Protein AF-A0A382ZYL1-F1 (afdb_monomer)

pLDDT: mean 77.4, std 20.79, range [29.02, 98.25]

InterPro domains:
  IPR001086 Prephenate dehydratase [PF00800] (126-181)
  IPR001086 Prephenate dehydratase [PS51171] (125-181)
  IPR002701 Chorismate mutase II, prokaryotic-type [PF01817] (42-122)
  IPR002701 Chorismate mutase II, prokaryotic-type [PS51168] (33-125)
  IPR002701 Chorismate mutase II, prokaryotic-type [SM00830] (43-124)
  IPR010957 Gamma/beta/epsilon proteobacterial P-protein, chorismate mutase domain [TIGR01807] (39-114)
  IPR036263 Chorismate mutase type II superfamily [SSF48600] (38-126)
  IPR036979 Chorismate mutase domain superfamily [G3DSA:1.20.59.10] (37-120)

Foldseek 3Di:
DVVVVVVVVVVVVVVVVVVVPPDDDDDDDDDDPDPVPPVVVVVVVVVVVVVVVVVVLVVVLVVLQVVLVVCVVVVVPQPLDDVVVLVVVLVVVVVVDPDDDDSVVVNVVVLQSVLVSSVSSPAFEEEEEDDAPDPQNVVCCVRNNDSHHYHYDPDPVVQVVCCVVVVGSYYGYDPDDDPDD

Secondary structure (DSSP, 8-state):
-HHHHHHHHHHHHHHHHHHTTS--------S--SSTTHHHHHHHHHHHHHHHHHHHHHHHHHHHHHHHHHHHHTT-TT----HHHHHHHHHHHHHH--SSS-HHHHHHHHHHHHHHHHHHH---EEEEESSTTSHHHHHHHHHH-TTSEEEEESSHHHHHHHHHTTS-SEEE--S--SS--

Sequence (181 aa):
VAFLNFCLHFRAKLWNYQASHQAIAGNPSKGGICFLSQLDDLRQQIDKIDDQLIKLISRRGQLAQKIGDEKSRQGKGNHYHVPHRERAILERLKDQNKGPFPYPAIESIFRELFSATLALEKPLKIAFLGPETTFSHQAALRHFGHSCTFNPCGNIETVFTEVELGHSDYGVVPVENSIEG

Nearest PDB structures (foldseek):
  4dzz-assembly3_A  TM=3.948E-01  e=1.816E-01  Escherichia coli
  4kfc-assembly1_A  TM=5.657E-01  e=2.110E+00  Escherichia coli K-12
  4l85-assembly2_C-2  TM=6.029E-01  e=5.208E+00  Escherichia coli K-12
  3c97-assembly1_A-2  TM=5.388E-01  e=4.291E+00  Aspergillus oryzae RIB40
  1fsp-assembly1_A  TM=4.264E-01  e=4.577E+00  Bacillus subtilis

Radius of gyration: 24.04 Å; Cα contacts (8 Å, |Δi|>4): 143; chains: 1; bounding box: 54×45×73 Å

Organism: NCBI:txid408172

Solvent-accessible surface area (backbone atoms only — not comparable to full-atom values): 10761 Å² total; per-residue (Å²): 124,77,72,65,60,58,61,55,59,54,54,55,57,56,52,56,60,62,62,70,74,78,77,84,90,82,86,89,82,91,90,79,91,76,72,78,55,65,60,52,54,51,48,56,52,48,51,56,49,52,60,48,49,54,51,52,52,51,53,52,40,55,50,38,35,53,49,36,54,51,37,56,75,70,65,55,83,84,66,87,78,55,68,71,60,53,50,56,49,51,54,54,48,56,76,66,56,83,58,94,67,58,64,72,60,56,51,52,55,51,47,49,52,47,17,52,34,44,35,66,50,51,69,47,30,36,22,18,40,38,60,83,86,32,72,32,39,52,51,44,39,73,72,56,25,85,52,45,48,75,42,69,18,93,41,69,68,52,23,52,49,35,35,75,72,63,74,14,81,40,61,36,72,81,93,80,91,90,87,90,128

Structure (mmCIF, N/CA/C/O backbone):
data_AF-A0A382ZYL1-F1
#
_entry.id   AF-A0A382ZYL1-F1
#
loop_
_atom_site.group_PDB
_atom_site.id
_atom_site.type_symbol
_atom_site.label_atom_id
_atom_site.label_alt_id
_atom_site.label_comp_id
_atom_site.label_asym_id
_atom_site.label_entity_id
_atom_site.label_seq_id
_atom_site.pdbx_PDB_ins_code
_atom_site.Cartn_x
_atom_site.Cartn_y
_atom_site.Cartn_z
_atom_site.occupancy
_atom_site.B_iso_or_equiv
_atom_site.auth_seq_id
_atom_site.auth_comp_id
_atom_site.auth_asym_id
_atom_site.auth_atom_id
_atom_site.pdbx_PDB_model_num
ATOM 1 N N . VAL A 1 1 ? 12.636 -24.982 10.248 1.00 47.91 1 VAL A N 1
ATOM 2 C CA . VAL A 1 1 ? 12.265 -25.267 11.662 1.00 47.91 1 VAL A CA 1
ATOM 3 C C . VAL A 1 1 ? 11.887 -24.009 12.464 1.00 47.91 1 VAL A C 1
ATOM 5 O O . VAL A 1 1 ? 11.172 -24.132 13.445 1.00 47.91 1 VAL A O 1
ATOM 8 N N . ALA A 1 2 ? 12.216 -22.787 12.019 1.00 38.28 2 ALA A N 1
ATOM 9 C CA . ALA A 1 2 ? 11.774 -21.550 12.689 1.00 38.28 2 ALA A CA 1
ATOM 10 C C . ALA A 1 2 ? 10.290 -21.166 12.458 1.00 38.28 2 ALA A C 1
ATOM 12 O O . ALA A 1 2 ? 9.714 -20.440 13.260 1.00 38.28 2 ALA A O 1
ATOM 13 N N . PHE A 1 3 ? 9.640 -21.688 11.410 1.00 29.02 3 PHE A N 1
ATOM 14 C CA . PHE A 1 3 ? 8.261 -21.313 11.053 1.00 29.02 3 PHE A CA 1
ATOM 15 C C . PHE A 1 3 ? 7.166 -22.063 11.837 1.00 29.02 3 PHE A C 1
ATOM 17 O O . PHE A 1 3 ? 6.057 -21.556 11.988 1.00 29.02 3 PHE A O 1
ATOM 24 N N . LEU A 1 4 ? 7.473 -23.240 12.400 1.00 35.09 4 LEU A N 1
ATOM 25 C CA . LEU A 1 4 ? 6.495 -24.012 13.181 1.00 35.09 4 LEU A CA 1
ATOM 26 C C . LEU A 1 4 ? 6.320 -23.478 14.616 1.00 35.09 4 LEU A C 1
ATOM 28 O O . LEU A 1 4 ? 5.242 -23.609 15.191 1.00 35.09 4 LEU A O 1
ATOM 32 N N . ASN A 1 5 ? 7.344 -22.826 15.179 1.00 32.75 5 ASN A N 1
ATOM 33 C CA . ASN A 1 5 ? 7.291 -22.282 16.543 1.00 32.75 5 ASN A CA 1
ATOM 34 C C . ASN A 1 5 ? 6.440 -21.005 16.658 1.00 32.75 5 ASN A C 1
ATOM 36 O O . ASN A 1 5 ? 5.892 -20.731 17.724 1.00 32.75 5 ASN A O 1
ATOM 40 N N . PHE A 1 6 ? 6.260 -20.253 15.568 1.00 34.62 6 PHE A N 1
ATOM 41 C CA . PHE A 1 6 ? 5.453 -19.030 15.588 1.00 34.62 6 PHE A CA 1
ATOM 42 C C . PHE A 1 6 ? 3.940 -19.326 15.636 1.00 34.62 6 PHE A C 1
ATOM 44 O O . PHE A 1 6 ? 3.193 -18.656 16.348 1.00 34.62 6 PHE A O 1
ATOM 51 N N . CYS A 1 7 ? 3.486 -20.396 14.970 1.00 39.62 7 CYS A N 1
ATOM 52 C CA . CYS A 1 7 ? 2.071 -20.795 14.970 1.00 39.62 7 CYS A CA 1
ATOM 53 C C . CYS A 1 7 ? 1.594 -21.376 16.315 1.00 39.62 7 CYS A C 1
ATOM 55 O O . CYS A 1 7 ? 0.435 -21.194 16.692 1.00 39.62 7 CYS A O 1
ATOM 57 N N . LEU A 1 8 ? 2.473 -22.045 17.067 1.00 40.28 8 LEU A N 1
ATOM 58 C CA . LEU A 1 8 ? 2.139 -22.592 18.389 1.00 40.28 8 LEU A CA 1
ATOM 59 C C . LEU A 1 8 ? 2.001 -21.495 19.456 1.00 40.28 8 LEU A C 1
ATOM 61 O O . LEU A 1 8 ? 1.103 -21.565 20.296 1.00 40.28 8 LEU A O 1
ATOM 65 N N . HIS A 1 9 ? 2.816 -20.439 19.381 1.00 38.41 9 HIS A N 1
ATOM 66 C CA . HIS A 1 9 ? 2.776 -19.344 20.354 1.00 38.41 9 HIS A CA 1
ATOM 67 C C . HIS A 1 9 ? 1.509 -18.473 20.223 1.00 38.41 9 HIS A C 1
ATOM 69 O O . HIS A 1 9 ? 0.988 -17.972 21.220 1.00 38.41 9 HIS A O 1
ATOM 75 N N . PHE A 1 10 ? 0.956 -18.346 19.010 1.00 37.12 10 PHE A N 1
ATOM 76 C CA . PHE A 1 10 ? -0.283 -17.595 18.769 1.00 37.12 10 PHE A CA 1
ATOM 77 C C . PHE A 1 10 ? -1.544 -18.348 19.225 1.00 37.12 10 PHE A C 1
ATOM 79 O O . PHE A 1 10 ? -2.453 -17.748 19.800 1.00 37.12 10 PHE A O 1
ATOM 86 N N . ARG A 1 11 ? -1.585 -19.678 19.053 1.00 39.25 11 ARG A N 1
ATOM 87 C CA . ARG A 1 11 ? -2.703 -20.511 19.533 1.00 39.25 11 ARG A CA 1
ATOM 88 C C . ARG A 1 11 ? -2.804 -20.554 21.060 1.00 39.25 11 ARG A C 1
ATOM 90 O O . ARG A 1 11 ? -3.915 -20.538 21.582 1.00 39.25 11 ARG A O 1
ATOM 97 N N . ALA A 1 12 ? -1.677 -20.535 21.774 1.00 42.59 12 ALA A N 1
ATOM 98 C CA . ALA A 1 12 ? -1.669 -20.510 23.239 1.00 42.59 12 ALA A CA 1
ATOM 99 C C . ALA A 1 12 ? -2.245 -19.201 23.818 1.00 42.59 12 ALA A C 1
ATOM 101 O O . ALA A 1 12 ? -2.976 -19.231 24.807 1.00 42.59 12 ALA A O 1
ATOM 102 N N . LYS A 1 13 ? -1.985 -18.050 23.176 1.00 42.84 13 LYS A N 1
ATOM 103 C CA . LYS A 1 13 ? -2.552 -16.757 23.602 1.00 42.84 13 LYS A CA 1
ATOM 104 C C . LYS A 1 13 ? -4.060 -16.652 23.362 1.00 42.84 13 LYS A C 1
ATOM 106 O O . LYS A 1 13 ? -4.758 -16.093 24.202 1.00 42.84 13 LYS A O 1
ATOM 111 N N . LEU A 1 14 ? -4.568 -17.219 22.266 1.00 40.81 14 LEU A N 1
ATOM 112 C CA . LEU A 1 14 ? -6.007 -17.232 21.967 1.00 40.81 14 LEU A CA 1
ATOM 113 C C . LEU A 1 14 ? -6.802 -18.146 22.913 1.00 40.81 14 LEU A C 1
ATOM 115 O O . LEU A 1 14 ? -7.920 -17.804 23.290 1.00 40.81 14 LEU A O 1
ATOM 119 N N . TRP A 1 15 ? -6.219 -19.265 23.357 1.00 37.47 15 TRP A N 1
ATOM 120 C CA . TRP A 1 15 ? -6.881 -20.163 24.311 1.00 37.47 15 TRP A CA 1
ATOM 121 C C . TRP A 1 15 ? -6.967 -19.556 25.722 1.00 37.47 15 TRP A C 1
ATOM 123 O O . TRP A 1 15 ? -8.010 -19.641 26.368 1.00 37.47 15 TRP A O 1
ATOM 133 N N . ASN A 1 16 ? -5.926 -18.834 26.156 1.00 39.84 16 ASN A N 1
ATOM 134 C CA . ASN A 1 16 ? -5.958 -18.095 27.425 1.00 39.84 16 ASN A CA 1
ATOM 135 C C . ASN A 1 16 ? -6.990 -16.955 27.441 1.00 39.84 16 ASN A C 1
ATOM 137 O O . ASN A 1 16 ? -7.502 -16.632 28.507 1.00 39.84 16 ASN A O 1
ATOM 141 N N . TYR A 1 17 ? -7.325 -16.374 26.284 1.00 40.41 17 TYR A N 1
ATOM 142 C CA . TYR A 1 17 ? -8.318 -15.298 26.184 1.00 40.41 17 TYR A CA 1
ATOM 143 C C . TYR A 1 17 ? -9.7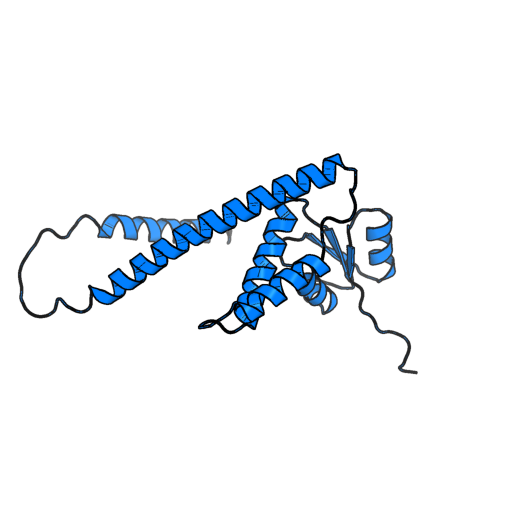66 -15.803 26.328 1.00 40.41 17 TYR A C 1
ATOM 145 O O . TYR A 1 17 ? -10.613 -15.129 26.911 1.00 40.41 17 TYR A O 1
ATOM 153 N N . GLN A 1 18 ? -10.058 -17.016 25.845 1.00 39.53 18 GLN A N 1
ATOM 154 C CA . GLN A 1 18 ? -11.383 -17.632 25.997 1.00 39.53 18 GLN A CA 1
ATOM 155 C C . GLN A 1 18 ? -11.587 -18.258 27.387 1.00 39.53 18 GLN A C 1
ATOM 157 O O . GLN A 1 18 ? -12.704 -18.240 27.901 1.00 39.53 18 GLN A O 1
ATOM 162 N N . ALA A 1 19 ? -10.523 -18.749 28.032 1.00 40.88 19 ALA A N 1
ATOM 163 C CA . ALA A 1 19 ? -10.599 -19.329 29.375 1.00 40.88 19 ALA A CA 1
ATOM 164 C C . ALA A 1 19 ? -10.848 -18.286 30.484 1.00 40.88 19 ALA A C 1
ATOM 166 O O . ALA A 1 19 ? -11.469 -18.601 31.498 1.00 40.88 19 ALA A O 1
ATOM 167 N N . SER A 1 20 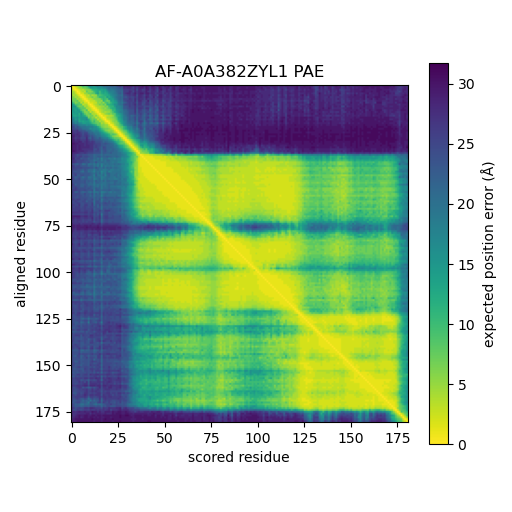? -10.435 -17.028 30.293 1.00 39.25 20 SER A N 1
ATOM 168 C CA . SER A 1 20 ? -10.645 -15.958 31.278 1.00 39.25 20 SER A CA 1
ATOM 169 C C . SER A 1 20 ? -12.094 -15.454 31.378 1.00 39.25 20 SER A C 1
ATOM 171 O O . SER A 1 20 ? -12.415 -14.737 32.321 1.00 39.25 20 SER A O 1
ATOM 173 N N . HIS A 1 21 ? -12.990 -15.844 30.463 1.00 40.06 21 HIS A N 1
ATOM 174 C CA . HIS A 1 21 ? -14.374 -15.350 30.422 1.00 40.06 21 HIS A CA 1
ATOM 175 C C . HIS A 1 21 ? -15.423 -16.241 31.117 1.00 40.06 21 HIS A C 1
ATOM 177 O O . HIS A 1 21 ? -16.598 -15.877 31.127 1.00 40.06 21 HIS A O 1
ATOM 183 N N . GLN A 1 22 ? -15.043 -17.372 31.728 1.00 38.69 22 GLN A N 1
ATOM 184 C CA . GLN A 1 22 ? -16.002 -18.304 32.356 1.00 38.69 22 GLN A CA 1
ATOM 185 C C . GLN A 1 22 ? -15.945 -18.422 33.888 1.00 38.69 22 GLN A C 1
ATOM 187 O O . GLN A 1 22 ? -16.712 -19.198 34.452 1.00 38.69 22 GLN A O 1
ATOM 192 N N . ALA A 1 23 ? -15.117 -17.650 34.595 1.00 42.22 23 ALA A N 1
ATOM 193 C CA . ALA A 1 23 ? -14.950 -17.838 36.040 1.00 42.22 23 ALA A CA 1
ATOM 194 C C . ALA A 1 23 ? -14.937 -16.532 36.847 1.00 42.22 23 ALA A C 1
ATOM 196 O O . ALA A 1 23 ? -13.932 -16.214 37.469 1.00 42.22 23 ALA A O 1
ATOM 197 N N . ILE A 1 24 ? -16.052 -15.790 36.889 1.00 44.12 24 ILE A N 1
ATOM 198 C CA . ILE A 1 24 ? -16.291 -14.792 37.953 1.00 44.12 24 ILE A CA 1
ATOM 199 C C . ILE A 1 24 ? -17.777 -14.805 38.351 1.00 44.12 24 ILE A C 1
ATOM 201 O O . ILE A 1 24 ? -18.555 -13.928 37.992 1.00 44.12 24 ILE A O 1
ATOM 205 N N . ALA A 1 25 ? -18.176 -15.829 39.106 1.00 42.72 25 ALA A N 1
ATOM 206 C CA . ALA A 1 25 ? -19.367 -15.791 39.952 1.00 42.72 25 ALA A CA 1
ATOM 207 C C . ALA A 1 25 ? -18.891 -15.793 41.411 1.00 42.72 25 ALA A C 1
ATOM 209 O O . ALA A 1 25 ? -18.584 -16.839 41.976 1.00 42.72 25 ALA A O 1
ATOM 210 N N . GLY A 1 26 ? -18.769 -14.601 41.995 1.00 33.06 26 GLY A N 1
ATOM 211 C CA . GLY A 1 26 ? -18.369 -14.414 43.387 1.00 33.06 26 GLY A CA 1
ATOM 212 C C . GLY A 1 26 ? -18.257 -12.932 43.740 1.00 33.06 26 GLY A C 1
ATOM 213 O O . GLY A 1 26 ? -17.375 -12.237 43.254 1.00 33.06 26 GLY A O 1
ATOM 214 N N . ASN A 1 27 ? -19.167 -12.453 44.582 1.00 42.12 27 ASN A N 1
ATOM 215 C CA . ASN A 1 27 ? -19.143 -11.146 45.256 1.00 42.12 27 ASN A CA 1
ATOM 216 C C . ASN A 1 27 ? -19.077 -11.441 46.777 1.00 42.12 27 ASN A C 1
ATOM 218 O O . ASN A 1 27 ? -19.507 -12.541 47.138 1.00 42.12 27 ASN A O 1
ATOM 222 N N . PRO A 1 28 ? -18.683 -10.540 47.708 1.00 59.53 28 PRO A N 1
ATOM 223 C CA . PRO A 1 28 ? -18.200 -9.157 47.574 1.00 59.53 28 PRO A CA 1
ATOM 224 C C . PRO A 1 28 ? -16.955 -8.803 48.421 1.00 59.53 28 PRO A C 1
ATOM 226 O O . PRO A 1 28 ? -16.764 -9.314 49.521 1.00 59.53 28 PRO A O 1
ATOM 229 N N . SER A 1 29 ? -16.206 -7.770 48.023 1.00 39.09 29 SER A N 1
ATOM 230 C CA . SER A 1 29 ? -15.578 -6.866 49.001 1.00 39.09 29 SER A CA 1
ATOM 231 C C . SER A 1 29 ? -15.302 -5.480 48.409 1.00 39.09 29 SER A C 1
ATOM 233 O O . SER A 1 29 ? -14.880 -5.299 47.271 1.00 39.09 29 SER A O 1
ATOM 235 N N . LYS A 1 30 ? -15.668 -4.483 49.212 1.00 50.28 30 LYS A N 1
ATOM 236 C CA . LYS A 1 30 ? -15.691 -3.048 48.930 1.00 50.28 30 LYS A CA 1
ATOM 237 C C . LYS A 1 30 ? -14.272 -2.507 48.706 1.00 50.28 30 LYS A C 1
ATOM 239 O O . LYS A 1 30 ? -13.378 -2.850 49.469 1.00 50.28 30 LYS A O 1
ATOM 244 N N . GLY A 1 31 ? -14.110 -1.580 47.754 1.00 40.44 31 GLY A N 1
ATOM 245 C CA . GLY A 1 31 ? -13.012 -0.598 47.800 1.00 40.44 31 GLY A CA 1
ATOM 246 C C . GLY A 1 31 ? -12.067 -0.475 46.599 1.00 40.44 31 GLY A C 1
ATOM 247 O O . GLY A 1 31 ? -11.058 0.202 46.745 1.00 40.44 31 GLY A O 1
ATOM 248 N N . GLY A 1 32 ? -12.351 -1.071 45.431 1.00 42.06 32 GLY A N 1
ATOM 249 C CA . GLY A 1 32 ? -11.419 -1.005 44.282 1.00 42.06 32 GLY A CA 1
ATOM 250 C C . GLY A 1 32 ? -12.036 -0.984 42.878 1.00 42.06 32 GLY A C 1
ATOM 251 O O . GLY A 1 32 ? -11.321 -1.167 41.898 1.00 42.06 32 GLY A O 1
ATOM 252 N N . ILE A 1 33 ? -13.348 -0.776 42.747 1.00 49.59 33 ILE A N 1
ATOM 253 C CA . ILE A 1 33 ? -14.068 -0.907 41.469 1.00 49.59 33 ILE A CA 1
ATOM 254 C C . ILE A 1 33 ? -14.404 0.488 40.927 1.00 49.59 33 ILE A C 1
ATOM 256 O O . ILE A 1 33 ? -15.501 0.987 41.144 1.00 49.59 33 ILE A O 1
ATOM 260 N N . CYS A 1 34 ? -13.452 1.155 40.273 1.00 45.28 34 CYS A N 1
ATOM 261 C CA . CYS A 1 34 ? -13.770 2.322 39.425 1.00 45.28 34 CYS A CA 1
ATOM 262 C C . CYS A 1 34 ? -12.731 2.627 38.325 1.00 45.28 34 CYS A C 1
ATOM 264 O O . CYS A 1 34 ? -12.899 3.581 37.579 1.00 45.28 34 CYS A O 1
ATOM 266 N N . PHE A 1 35 ? -11.658 1.838 38.181 1.00 48.97 35 PHE A N 1
ATOM 267 C CA . PHE A 1 35 ? -10.639 2.098 37.147 1.00 48.97 35 PHE A CA 1
ATOM 268 C C . PHE A 1 35 ? -10.708 1.138 35.943 1.00 48.97 35 PHE A C 1
ATOM 270 O O . PHE A 1 35 ? -10.159 1.432 34.887 1.00 48.97 35 PHE A O 1
ATOM 277 N N . LEU A 1 36 ? -11.438 0.021 36.070 1.00 52.91 36 LEU A N 1
ATOM 278 C CA . LEU A 1 36 ? -11.691 -0.946 34.988 1.00 52.91 36 LEU A CA 1
ATOM 279 C C . LEU A 1 36 ? -12.862 -0.552 34.061 1.00 52.91 36 LEU A C 1
ATOM 281 O O . LEU A 1 36 ? -13.134 -1.262 33.109 1.00 52.91 36 LEU A O 1
ATOM 285 N N . SER A 1 37 ? -13.564 0.561 34.301 1.00 73.94 37 SER A N 1
ATOM 286 C CA . SER A 1 37 ? -14.755 0.934 33.515 1.00 73.94 37 SER A CA 1
ATOM 287 C C . SER A 1 37 ? -14.441 1.845 32.324 1.00 73.94 37 SER A C 1
ATOM 289 O O . SER A 1 37 ? -14.837 1.554 31.206 1.00 73.94 37 SER A O 1
ATOM 291 N N . GLN A 1 38 ? -13.667 2.915 32.515 1.00 86.50 38 GLN A N 1
ATOM 292 C CA . GLN A 1 38 ? -13.474 3.921 31.458 1.00 86.50 38 GLN A CA 1
ATOM 293 C C . GLN A 1 38 ? -12.505 3.486 30.353 1.00 86.50 38 GLN A C 1
ATOM 295 O O . GLN A 1 38 ? -12.703 3.818 29.186 1.00 86.50 38 GLN A O 1
ATOM 300 N N . LEU A 1 39 ? -11.446 2.751 30.702 1.00 91.69 39 LEU A N 1
ATOM 301 C CA . LEU A 1 39 ? -10.477 2.270 29.712 1.00 91.69 39 LEU A CA 1
ATOM 302 C C . LEU A 1 39 ? -11.091 1.221 28.785 1.00 91.69 39 LEU A C 1
ATOM 304 O O . LEU A 1 39 ? -10.834 1.243 27.582 1.00 91.69 39 LEU A O 1
ATOM 308 N N . ASP A 1 40 ? -11.910 0.328 29.333 1.00 92.75 40 ASP A N 1
ATOM 309 C CA . ASP A 1 40 ? -12.553 -0.720 28.549 1.00 92.75 40 ASP A CA 1
ATOM 310 C C . ASP A 1 40 ? -13.677 -0.145 27.675 1.00 92.75 40 ASP A C 1
ATOM 312 O O . ASP A 1 40 ? -13.787 -0.525 26.509 1.00 92.75 40 ASP A O 1
ATOM 316 N N . ASP A 1 41 ? -14.407 0.869 28.150 1.00 93.56 41 ASP A N 1
ATOM 317 C CA . ASP A 1 41 ? -15.369 1.617 27.329 1.00 93.56 41 ASP A CA 1
ATOM 318 C C . ASP A 1 41 ? -14.699 2.332 26.142 1.00 93.56 41 ASP A C 1
ATOM 320 O O . ASP A 1 41 ? -15.247 2.373 25.036 1.00 93.56 41 ASP A O 1
ATOM 324 N N . LEU A 1 42 ? -13.506 2.906 26.340 1.00 94.94 42 LEU A N 1
ATOM 325 C CA . LEU A 1 42 ? -12.733 3.529 25.259 1.00 94.94 42 LEU A CA 1
ATOM 326 C C . LEU A 1 42 ? -12.224 2.490 24.253 1.00 94.94 42 LEU A C 1
ATOM 328 O O . LEU A 1 42 ? -12.297 2.726 23.048 1.00 94.94 42 LEU A O 1
ATOM 332 N N . ARG A 1 43 ? -11.760 1.325 24.719 1.00 94.75 43 ARG A N 1
ATOM 333 C CA . ARG A 1 43 ? -11.340 0.220 23.839 1.00 94.75 43 ARG A CA 1
ATOM 334 C C . ARG A 1 43 ? -12.491 -0.293 22.988 1.00 94.75 43 ARG A C 1
ATOM 336 O O . ARG A 1 43 ? -12.340 -0.382 21.780 1.00 94.75 43 ARG A O 1
ATOM 343 N N . GLN A 1 44 ? -13.668 -0.498 23.575 1.00 95.69 44 GLN A N 1
ATOM 344 C CA . GLN A 1 44 ? -14.854 -0.912 22.820 1.00 95.69 44 GLN A CA 1
ATOM 345 C C . GLN A 1 44 ? -15.279 0.120 21.767 1.00 95.69 44 GLN A C 1
ATOM 347 O O . GLN A 1 44 ? -15.849 -0.234 20.735 1.00 95.69 44 GLN A O 1
ATOM 352 N N . GLN A 1 45 ? -15.046 1.412 22.017 1.00 97.25 45 GLN A N 1
ATOM 353 C CA . GLN A 1 45 ? -15.270 2.448 21.008 1.00 97.25 45 GLN A CA 1
ATOM 354 C C . GLN A 1 45 ? -14.257 2.353 19.863 1.00 97.25 45 GLN A C 1
ATOM 356 O O . GLN A 1 45 ? -14.659 2.500 18.709 1.00 97.25 45 GLN A O 1
ATOM 361 N N . ILE A 1 46 ? -12.986 2.066 20.161 1.00 96.00 46 ILE A N 1
ATOM 362 C CA . ILE A 1 46 ? -11.957 1.801 19.146 1.00 96.00 46 ILE A CA 1
ATOM 363 C C . ILE A 1 46 ? -12.321 0.555 18.333 1.00 96.00 46 ILE A C 1
ATOM 365 O O . ILE A 1 46 ? -12.369 0.647 17.113 1.00 96.00 46 ILE A O 1
ATOM 369 N N . ASP A 1 47 ? -12.706 -0.548 18.976 1.00 96.81 47 ASP A N 1
ATOM 370 C CA . ASP A 1 47 ? -13.093 -1.789 18.290 1.00 96.81 47 ASP A CA 1
ATOM 371 C C . ASP A 1 47 ? -14.242 -1.551 17.294 1.00 96.81 47 ASP A C 1
ATOM 373 O O . ASP A 1 47 ? -14.219 -2.019 16.156 1.00 96.81 47 ASP A O 1
ATOM 377 N N . LYS A 1 48 ? -15.237 -0.737 17.677 1.00 97.88 48 LYS A N 1
ATOM 378 C CA . LYS A 1 48 ? -16.338 -0.344 16.780 1.00 97.88 48 LYS A CA 1
ATOM 379 C C . LYS A 1 48 ? -15.860 0.482 15.586 1.00 97.88 48 LYS A C 1
ATOM 381 O O . LYS A 1 48 ? -16.444 0.370 14.506 1.00 97.88 48 LYS A O 1
ATOM 386 N N . ILE A 1 49 ? -14.858 1.340 15.772 1.00 98.00 49 ILE A N 1
ATOM 387 C CA . ILE A 1 49 ? -14.243 2.101 14.679 1.00 98.00 49 ILE A CA 1
ATOM 388 C C . ILE A 1 49 ? -13.467 1.147 13.770 1.00 98.00 49 ILE A C 1
ATOM 390 O O . ILE A 1 49 ? -13.629 1.221 12.553 1.00 98.00 49 ILE A O 1
ATOM 394 N N . ASP A 1 50 ? -12.707 0.211 14.329 1.00 97.44 50 ASP A N 1
ATOM 395 C CA . ASP A 1 50 ? -11.933 -0.775 13.573 1.00 97.44 50 ASP A CA 1
ATOM 396 C C . ASP A 1 50 ? -12.842 -1.682 12.727 1.00 97.44 50 ASP A C 1
ATOM 398 O O . ASP A 1 50 ? -12.590 -1.890 11.535 1.00 97.44 50 ASP A O 1
ATOM 402 N N . ASP A 1 51 ? -13.982 -2.106 13.279 1.00 97.50 51 ASP A N 1
ATOM 403 C CA . ASP A 1 51 ? -15.034 -2.829 12.557 1.00 97.50 51 ASP A CA 1
ATOM 404 C C . ASP A 1 51 ? -15.609 -2.029 11.378 1.00 97.50 51 ASP A C 1
ATOM 406 O O . ASP A 1 51 ? -16.013 -2.593 10.353 1.00 97.50 51 ASP A O 1
ATOM 410 N N . GLN A 1 52 ? -15.692 -0.703 11.503 1.00 98.25 52 GLN A N 1
ATOM 411 C CA . GLN A 1 52 ? -16.114 0.168 10.405 1.00 98.25 52 GLN A CA 1
ATOM 412 C C . GLN A 1 52 ? -14.993 0.351 9.383 1.00 98.25 52 GLN A C 1
ATOM 414 O O . GLN A 1 52 ? -15.250 0.277 8.178 1.00 98.25 52 GLN A O 1
ATOM 419 N N . LEU A 1 53 ? -13.753 0.535 9.839 1.00 96.69 53 LEU A N 1
ATOM 420 C CA . LEU A 1 53 ? -12.580 0.676 8.983 1.00 96.69 53 LEU A CA 1
ATOM 421 C C . LEU A 1 53 ? -12.409 -0.551 8.091 1.00 96.69 53 LEU A C 1
ATOM 423 O O . LEU A 1 53 ? -12.289 -0.391 6.876 1.00 96.69 53 LEU A O 1
ATOM 427 N N . ILE A 1 54 ? -12.493 -1.768 8.636 1.00 96.69 54 ILE A N 1
ATOM 428 C CA . ILE A 1 54 ? -12.327 -2.982 7.827 1.00 96.69 54 ILE A CA 1
ATOM 429 C C . ILE A 1 54 ? -13.434 -3.134 6.775 1.00 96.69 54 ILE A C 1
ATOM 431 O O . ILE A 1 54 ? -13.160 -3.540 5.641 1.00 96.69 54 ILE A O 1
ATOM 435 N N . LYS A 1 55 ? -14.673 -2.729 7.088 1.00 97.25 55 LYS A N 1
ATOM 436 C CA . LYS A 1 55 ? -15.786 -2.703 6.121 1.00 97.25 55 LYS A CA 1
ATOM 437 C C . LYS A 1 55 ? -15.535 -1.687 5.006 1.00 97.25 55 LYS A C 1
ATOM 439 O O . LYS A 1 55 ? -15.739 -2.006 3.833 1.00 97.25 55 LYS A O 1
ATOM 444 N N . LEU A 1 56 ? -15.067 -0.485 5.347 1.00 97.69 56 LEU A N 1
ATOM 445 C CA . LEU A 1 56 ? -14.750 0.572 4.381 1.00 97.69 56 LEU A CA 1
ATOM 446 C C . LEU A 1 56 ? -13.564 0.192 3.486 1.00 97.69 56 LEU A C 1
ATOM 448 O O . LEU A 1 56 ? -13.642 0.365 2.268 1.00 97.69 56 LEU A O 1
ATOM 452 N N . ILE A 1 57 ? -12.503 -0.378 4.060 1.00 95.38 57 ILE A N 1
ATOM 453 C CA . ILE A 1 57 ? -11.331 -0.880 3.330 1.00 95.38 57 ILE A CA 1
ATOM 454 C C . ILE A 1 57 ? -11.749 -1.996 2.368 1.00 95.38 57 ILE A C 1
ATOM 456 O O . ILE A 1 57 ? -11.440 -1.926 1.178 1.00 95.38 57 ILE A O 1
ATOM 460 N N . SER A 1 58 ? -12.529 -2.971 2.843 1.00 94.25 58 SER A N 1
ATOM 461 C CA . SER A 1 58 ? -13.043 -4.064 2.007 1.00 94.25 58 SER A CA 1
ATOM 462 C C . SER A 1 58 ? -13.894 -3.534 0.854 1.00 94.25 58 SER A C 1
ATOM 464 O O . SER A 1 58 ? -13.725 -3.938 -0.297 1.00 94.25 58 SER A O 1
ATOM 466 N N . ARG A 1 59 ? -14.779 -2.568 1.131 1.00 96.31 59 ARG A N 1
ATOM 467 C CA . ARG A 1 59 ? -15.608 -1.940 0.099 1.00 96.31 59 ARG A CA 1
ATOM 468 C C . ARG A 1 59 ? -14.771 -1.174 -0.924 1.00 96.31 59 ARG A C 1
ATOM 470 O O . ARG A 1 59 ? -15.065 -1.245 -2.116 1.00 96.31 59 ARG A O 1
ATOM 477 N N . ARG A 1 60 ? -13.730 -0.465 -0.482 1.00 94.81 60 ARG A N 1
ATOM 478 C CA . ARG A 1 60 ? -12.772 0.207 -1.368 1.00 94.81 60 ARG A CA 1
ATOM 479 C C . ARG A 1 60 ? -12.065 -0.801 -2.277 1.00 94.81 60 ARG A C 1
ATOM 481 O O . ARG A 1 60 ? -12.003 -0.565 -3.478 1.00 94.81 60 ARG A O 1
ATOM 488 N N . GLY A 1 61 ? -11.603 -1.927 -1.730 1.00 91.06 61 GLY A N 1
ATOM 489 C CA . GLY A 1 61 ? -10.979 -3.011 -2.496 1.00 91.06 61 GLY A CA 1
ATOM 490 C C . GLY A 1 61 ? -11.910 -3.602 -3.559 1.00 91.06 61 GLY A C 1
ATOM 491 O O . GLY A 1 61 ? -11.519 -3.724 -4.714 1.00 91.06 61 GLY A O 1
ATOM 492 N N . GLN A 1 62 ? -13.177 -3.859 -3.219 1.00 93.19 62 GLN A N 1
ATOM 493 C CA . GLN A 1 62 ? -14.184 -4.320 -4.188 1.00 93.19 62 GLN A CA 1
ATOM 494 C C . GLN A 1 62 ? -14.407 -3.324 -5.336 1.00 93.19 62 GLN A C 1
ATOM 496 O O . GLN A 1 62 ? -14.659 -3.724 -6.470 1.00 93.19 62 GLN A O 1
ATOM 501 N N . LEU A 1 63 ? -14.365 -2.018 -5.052 1.00 92.12 63 LEU A N 1
ATOM 502 C CA . LEU A 1 63 ? -14.468 -0.991 -6.091 1.00 92.12 63 LEU A CA 1
ATOM 503 C C . LEU A 1 63 ? -13.218 -0.962 -6.976 1.00 92.12 63 LEU A C 1
ATOM 505 O O . LEU A 1 63 ? -13.364 -0.833 -8.187 1.00 92.12 63 LEU A O 1
ATOM 509 N N . ALA A 1 64 ? -12.025 -1.126 -6.398 1.00 88.25 64 ALA A N 1
ATOM 510 C CA . ALA A 1 64 ? -10.777 -1.242 -7.154 1.00 88.25 64 ALA A CA 1
ATOM 511 C C . ALA A 1 64 ? -10.806 -2.451 -8.104 1.00 88.25 64 ALA A C 1
ATOM 513 O O . ALA A 1 64 ? -10.558 -2.293 -9.292 1.00 88.25 64 ALA A O 1
ATOM 514 N N . GLN A 1 65 ? -11.251 -3.622 -7.637 1.00 87.81 65 GLN A N 1
ATOM 515 C CA . GLN A 1 65 ? -11.425 -4.806 -8.492 1.00 87.81 65 GLN A CA 1
ATOM 516 C C . GLN A 1 65 ? -12.360 -4.538 -9.676 1.00 87.81 65 GLN A C 1
ATOM 518 O O . GLN A 1 65 ? -11.998 -4.796 -10.817 1.00 87.81 65 GLN A O 1
ATOM 523 N N . LYS A 1 66 ? -13.523 -3.919 -9.431 1.00 89.81 66 LYS A N 1
ATOM 524 C CA . LYS A 1 66 ? -14.452 -3.538 -10.509 1.00 89.81 66 LYS A CA 1
ATOM 525 C C . LYS A 1 66 ? -13.831 -2.558 -11.505 1.00 89.81 66 LYS A C 1
ATOM 527 O O . LYS A 1 66 ? -14.126 -2.630 -12.694 1.00 89.81 66 LYS A O 1
ATOM 532 N N . ILE A 1 67 ? -12.999 -1.630 -11.028 1.00 86.62 67 ILE A N 1
ATOM 533 C CA . ILE A 1 67 ? -12.238 -0.717 -11.889 1.00 86.62 67 ILE A CA 1
ATOM 534 C C . ILE A 1 67 ? -11.221 -1.508 -12.726 1.00 86.62 67 ILE A C 1
ATOM 536 O O . ILE A 1 67 ? -11.113 -1.256 -13.924 1.00 86.62 67 ILE A O 1
ATOM 540 N N . GLY A 1 68 ? -10.513 -2.469 -12.127 1.00 83.00 68 GLY A N 1
ATOM 541 C CA . GLY A 1 68 ? -9.589 -3.374 -12.816 1.00 83.00 68 GLY A CA 1
ATOM 542 C C . GLY A 1 68 ? -10.270 -4.208 -13.906 1.00 83.00 68 GLY A C 1
ATOM 543 O O . GLY A 1 68 ? -9.780 -4.255 -15.037 1.00 83.00 68 GLY A O 1
ATOM 544 N N . ASP A 1 69 ? -11.440 -4.781 -13.610 1.00 84.62 69 ASP A N 1
ATOM 545 C CA . ASP A 1 69 ? -12.263 -5.524 -14.574 1.00 84.62 69 ASP A CA 1
ATOM 546 C C . ASP A 1 69 ? -12.656 -4.640 -15.765 1.00 84.62 69 ASP A C 1
ATOM 548 O O . ASP A 1 69 ? -12.573 -5.048 -16.924 1.00 84.62 69 ASP A O 1
ATOM 552 N N . GLU A 1 70 ? -13.059 -3.399 -15.490 1.00 85.50 70 GLU A N 1
ATOM 553 C CA . GLU A 1 70 ? -13.476 -2.447 -16.516 1.00 85.50 70 GLU A CA 1
ATOM 554 C C . GLU A 1 70 ? -12.296 -1.978 -17.385 1.00 85.50 70 GLU A C 1
ATOM 556 O O . GLU A 1 70 ? -12.408 -1.929 -18.611 1.00 85.50 70 GLU A O 1
ATOM 561 N N . LYS A 1 71 ? -11.126 -1.714 -16.784 1.00 80.69 71 LYS A N 1
ATOM 562 C CA . LYS A 1 71 ? -9.879 -1.421 -17.518 1.00 80.69 71 LYS A CA 1
ATOM 563 C C . LYS A 1 71 ? -9.479 -2.585 -18.431 1.00 80.69 71 LYS A C 1
ATOM 565 O O . LYS A 1 71 ? -9.101 -2.348 -19.581 1.00 80.69 71 LYS A O 1
ATOM 570 N N . SER A 1 72 ? -9.609 -3.819 -17.937 1.00 77.69 72 SER A N 1
ATOM 571 C CA . SER A 1 72 ? -9.308 -5.043 -18.689 1.00 77.69 72 SER A CA 1
ATOM 572 C C . SER A 1 72 ? -10.216 -5.188 -19.911 1.00 77.69 72 SER A C 1
ATOM 574 O O . SER A 1 72 ? -9.729 -5.433 -21.013 1.00 77.69 72 SER A O 1
ATOM 576 N N . ARG A 1 73 ? -11.528 -4.956 -19.751 1.00 81.25 73 ARG A N 1
ATOM 577 C CA . ARG A 1 73 ? -12.500 -4.993 -20.861 1.00 81.25 73 ARG A CA 1
ATOM 578 C C . ARG A 1 73 ? -12.231 -3.941 -21.930 1.00 81.25 73 ARG A C 1
ATOM 580 O O . ARG A 1 73 ? -12.436 -4.207 -23.108 1.00 81.25 73 ARG A O 1
ATOM 587 N N . GLN A 1 74 ? -11.767 -2.758 -21.534 1.00 79.56 74 GLN A N 1
ATOM 588 C CA . GLN A 1 74 ? -11.461 -1.661 -22.456 1.00 79.56 74 GLN A CA 1
ATOM 589 C C . GLN A 1 74 ? -10.127 -1.839 -23.203 1.00 79.56 74 GLN A C 1
ATOM 591 O O . GLN A 1 74 ? -9.717 -0.933 -23.927 1.00 79.56 74 GLN A O 1
ATOM 596 N N . GLY A 1 75 ? -9.415 -2.958 -23.014 1.00 65.12 75 GLY A N 1
ATOM 597 C CA . GLY A 1 75 ? -8.126 -3.208 -23.665 1.00 65.12 75 GLY A CA 1
ATOM 598 C C . GLY A 1 75 ? -7.016 -2.244 -23.228 1.00 65.12 75 GLY A C 1
ATOM 599 O O . GLY A 1 75 ? -5.958 -2.194 -23.852 1.00 65.12 75 GLY A O 1
ATOM 600 N N . LYS A 1 76 ? -7.219 -1.479 -22.145 1.00 60.81 76 LYS A N 1
ATOM 601 C CA . LYS A 1 76 ? -6.212 -0.575 -21.570 1.00 60.81 76 LYS A CA 1
ATOM 602 C C . LYS A 1 76 ? -5.272 -1.373 -20.665 1.00 60.81 76 LYS A C 1
ATOM 604 O O . LYS A 1 76 ? -5.230 -1.170 -19.457 1.00 60.81 76 LYS A O 1
ATOM 609 N N . GLY A 1 77 ? -4.529 -2.304 -21.260 1.00 54.78 77 GLY A N 1
ATOM 610 C CA . GLY A 1 77 ? -3.700 -3.280 -20.545 1.00 54.78 77 GLY A CA 1
ATOM 611 C C . GLY A 1 77 ? -2.476 -2.720 -19.8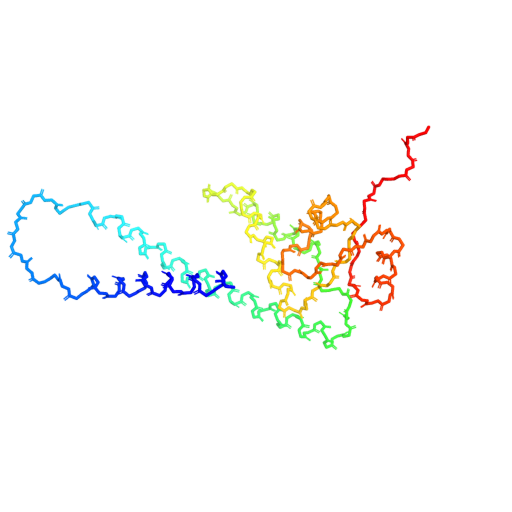06 1.00 54.78 77 GLY A C 1
ATOM 612 O O . GLY A 1 77 ? -1.909 -3.436 -18.986 1.00 54.78 77 GLY A O 1
ATOM 613 N N . ASN A 1 78 ? -2.080 -1.462 -20.038 1.00 54.91 78 ASN A N 1
ATOM 614 C CA . ASN A 1 78 ? -0.737 -1.002 -19.650 1.00 54.91 78 ASN A CA 1
ATOM 615 C C . ASN A 1 78 ? -0.652 0.075 -18.557 1.00 54.91 78 ASN A C 1
ATOM 617 O O . ASN A 1 78 ? 0.456 0.428 -18.177 1.00 54.91 78 ASN A O 1
ATOM 621 N N . HIS A 1 79 ? -1.756 0.607 -18.024 1.00 60.34 79 HIS A N 1
ATOM 622 C CA . HIS A 1 79 ? -1.684 1.657 -16.989 1.00 60.34 79 HIS A CA 1
ATOM 623 C C . HIS A 1 79 ? -2.659 1.403 -15.833 1.00 60.34 79 HIS A C 1
ATOM 625 O O . HIS A 1 79 ? -3.685 2.071 -15.688 1.00 60.34 79 HIS A O 1
ATOM 631 N N . TYR A 1 80 ? -2.333 0.413 -14.996 1.00 68.38 80 TYR A N 1
ATOM 632 C CA . TYR A 1 80 ? -3.062 0.161 -13.747 1.00 68.38 80 TYR A CA 1
ATOM 633 C C . TYR A 1 80 ? -2.653 1.143 -12.644 1.00 68.38 80 TYR A C 1
ATOM 635 O O . TYR A 1 80 ? -3.525 1.632 -11.924 1.00 68.38 80 TYR A O 1
ATOM 643 N N . HIS A 1 81 ? -1.366 1.502 -12.585 1.00 73.56 81 HIS A N 1
ATOM 644 C CA . HIS A 1 81 ? -0.835 2.513 -11.674 1.00 73.56 81 HIS A CA 1
ATOM 645 C C . HIS A 1 81 ? -1.067 3.926 -12.229 1.00 73.56 81 HIS A C 1
ATOM 647 O O . HIS A 1 81 ? -0.661 4.243 -13.349 1.00 73.56 81 HIS A O 1
ATOM 653 N N . VAL A 1 82 ? -1.732 4.784 -11.447 1.00 80.69 82 VAL A N 1
ATOM 654 C CA . VAL A 1 82 ? -2.114 6.145 -11.861 1.00 80.69 82 VAL A CA 1
ATOM 655 C C . VAL A 1 82 ? -1.652 7.168 -10.807 1.00 80.69 82 VAL A C 1
ATOM 657 O O . VAL A 1 82 ? -2.467 7.649 -10.013 1.00 80.69 82 VAL A O 1
ATOM 660 N N . PRO A 1 83 ? -0.360 7.562 -10.807 1.00 81.44 83 PRO A N 1
ATOM 661 C CA . PRO A 1 83 ? 0.235 8.387 -9.746 1.00 81.44 83 PRO A CA 1
ATOM 662 C C . PRO A 1 83 ? -0.471 9.729 -9.511 1.00 81.44 83 PRO A C 1
ATOM 664 O O . PRO A 1 83 ? -0.637 10.177 -8.377 1.00 81.44 83 PRO A O 1
ATOM 667 N N . HIS A 1 84 ? -0.929 10.388 -10.583 1.00 85.81 84 HIS A N 1
ATOM 668 C CA . HIS A 1 84 ? -1.613 11.680 -10.464 1.00 85.81 84 HIS A CA 1
ATOM 669 C C . HIS A 1 84 ? -2.922 11.564 -9.668 1.00 85.81 84 HIS A C 1
ATOM 671 O O . HIS A 1 84 ? -3.298 12.488 -8.945 1.00 85.81 84 HIS A O 1
ATOM 677 N N . ARG A 1 85 ? -3.61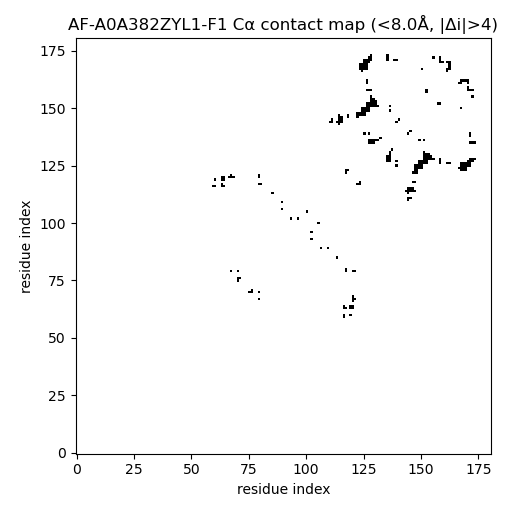4 10.420 -9.777 1.00 87.88 85 ARG A N 1
ATOM 678 C CA . ARG A 1 85 ? -4.876 10.181 -9.080 1.00 87.88 85 ARG A CA 1
ATOM 679 C C . ARG A 1 85 ? -4.642 10.008 -7.588 1.00 87.88 85 ARG A C 1
ATOM 681 O O . ARG A 1 85 ? -5.415 10.555 -6.803 1.00 87.88 85 ARG A O 1
ATOM 688 N N . GLU A 1 86 ? -3.596 9.278 -7.217 1.00 89.75 86 GLU A N 1
ATOM 689 C CA . GLU A 1 86 ? -3.186 9.082 -5.825 1.00 89.75 86 GLU A CA 1
ATOM 690 C C . GLU A 1 86 ? -2.777 10.401 -5.179 1.00 89.75 86 GLU A C 1
ATOM 692 O O . GLU A 1 86 ? -3.271 10.728 -4.101 1.00 89.75 86 GLU A O 1
ATOM 697 N N . ARG A 1 87 ? -1.978 11.212 -5.884 1.00 89.75 87 ARG A N 1
ATOM 698 C CA . ARG A 1 87 ? -1.597 12.550 -5.421 1.00 89.75 87 ARG A CA 1
ATOM 699 C C . ARG A 1 87 ? -2.817 13.427 -5.139 1.00 89.75 87 ARG A C 1
ATOM 701 O O . ARG A 1 87 ? -2.911 13.992 -4.056 1.00 89.75 87 ARG A O 1
ATOM 708 N N . ALA A 1 88 ? -3.795 13.456 -6.045 1.00 92.44 88 ALA A N 1
ATOM 709 C CA . ALA A 1 88 ? -5.035 14.206 -5.835 1.00 92.44 88 ALA A CA 1
ATOM 710 C C . ALA A 1 88 ? -5.861 13.690 -4.636 1.00 92.44 88 ALA A C 1
ATOM 712 O O . ALA A 1 88 ? -6.567 14.458 -3.984 1.00 92.44 88 ALA A O 1
ATOM 713 N N . ILE A 1 89 ? -5.809 12.385 -4.334 1.00 93.31 89 ILE A N 1
ATOM 714 C CA . ILE A 1 89 ? -6.457 11.832 -3.134 1.00 93.31 89 ILE A CA 1
ATOM 715 C C . ILE A 1 89 ? -5.720 12.298 -1.876 1.00 93.31 89 ILE A C 1
ATOM 717 O O . ILE A 1 89 ? -6.382 12.736 -0.939 1.00 93.31 89 ILE A O 1
ATOM 721 N N . LEU A 1 90 ? -4.388 12.220 -1.858 1.00 93.12 90 LEU A N 1
ATOM 722 C CA . LEU A 1 90 ? -3.562 12.641 -0.723 1.00 93.12 90 LEU A CA 1
ATOM 723 C C . LEU A 1 90 ? -3.701 14.140 -0.434 1.00 93.12 90 LEU A C 1
ATOM 725 O O . LEU A 1 90 ? -3.894 14.506 0.721 1.00 93.12 90 LEU A O 1
ATOM 729 N N . GLU A 1 91 ? -3.701 14.988 -1.465 1.00 93.44 91 GLU A N 1
ATOM 730 C CA . GLU A 1 91 ? -3.941 16.434 -1.335 1.00 93.44 91 GLU A CA 1
ATOM 731 C C . GLU A 1 91 ? -5.308 16.706 -0.687 1.00 93.44 91 GLU A C 1
ATOM 733 O O . GLU A 1 91 ? -5.391 17.380 0.336 1.00 93.44 91 GLU A O 1
ATOM 738 N N . ARG A 1 92 ? -6.377 16.068 -1.180 1.00 95.38 92 ARG A N 1
ATOM 739 C CA . ARG A 1 92 ? -7.710 16.195 -0.571 1.00 95.38 92 ARG A CA 1
ATOM 740 C C . ARG A 1 92 ? -7.745 15.713 0.886 1.00 95.38 92 ARG A C 1
ATOM 742 O O . ARG A 1 92 ? -8.440 16.306 1.706 1.00 95.38 92 ARG A O 1
ATOM 749 N N . LEU A 1 93 ? -7.050 14.622 1.213 1.00 93.19 93 LEU A N 1
ATOM 750 C CA . LEU A 1 93 ? -6.985 14.095 2.583 1.00 93.19 93 LEU A CA 1
ATOM 751 C C . LEU A 1 93 ? -6.187 15.010 3.514 1.00 93.19 93 LEU A C 1
ATOM 753 O O . LEU A 1 93 ? -6.543 15.132 4.684 1.00 93.19 93 LEU A O 1
ATOM 757 N N . LYS A 1 94 ? -5.147 15.673 2.997 1.00 91.94 94 LYS A N 1
ATOM 758 C CA . LYS A 1 94 ? -4.386 16.695 3.720 1.00 91.94 94 LYS A CA 1
ATOM 759 C C . LYS A 1 94 ? -5.298 17.826 4.176 1.00 91.94 94 LYS A C 1
ATOM 761 O O . LYS A 1 94 ? -5.283 18.166 5.354 1.00 91.94 94 LYS A O 1
ATOM 766 N N . ASP A 1 95 ? -6.121 18.342 3.268 1.00 92.06 95 ASP A N 1
ATOM 767 C CA . ASP A 1 95 ? -7.029 19.460 3.543 1.00 92.06 95 ASP A CA 1
ATOM 768 C C . ASP A 1 95 ? -8.166 19.069 4.501 1.00 92.06 95 ASP A C 1
ATOM 770 O O . ASP A 1 95 ? -8.657 19.885 5.280 1.00 92.06 95 ASP A O 1
ATOM 774 N N . GLN A 1 96 ? -8.589 17.803 4.466 1.00 92.50 96 GLN A N 1
ATOM 775 C CA . GLN A 1 96 ? -9.619 17.266 5.359 1.00 92.50 96 GLN A CA 1
ATOM 776 C C . GLN A 1 96 ? -9.086 16.875 6.743 1.00 92.50 96 GLN A C 1
ATOM 778 O O . GLN A 1 96 ? -9.884 16.692 7.667 1.00 92.50 96 GLN A O 1
ATOM 783 N N . ASN A 1 97 ? -7.769 16.734 6.908 1.00 90.56 97 ASN A N 1
ATOM 784 C CA . ASN A 1 97 ? -7.171 16.321 8.168 1.00 90.56 97 ASN A CA 1
ATOM 785 C C . ASN A 1 97 ? -7.244 17.447 9.208 1.00 90.56 97 ASN A C 1
ATOM 787 O O . ASN A 1 97 ? -6.460 18.392 9.184 1.00 90.56 97 ASN A O 1
ATOM 791 N N . LYS A 1 98 ? -8.150 17.303 10.177 1.00 91.19 98 LYS A N 1
ATOM 792 C CA . LYS A 1 98 ? -8.277 18.211 11.330 1.00 91.19 98 LYS A CA 1
ATOM 793 C C . LYS A 1 98 ? -7.474 17.742 12.553 1.00 91.19 98 LYS A C 1
ATOM 795 O O . LYS A 1 98 ? -7.666 18.268 13.645 1.00 91.19 98 LYS A O 1
ATOM 800 N N . GLY A 1 99 ? -6.590 16.757 12.378 1.00 85.50 99 GLY A N 1
ATOM 801 C CA . GLY A 1 99 ? -5.919 16.044 13.463 1.00 85.50 99 GLY A CA 1
ATOM 802 C C . GLY A 1 99 ? -6.759 14.878 14.006 1.00 85.50 99 GLY A C 1
ATOM 803 O O . GLY A 1 99 ? -7.850 14.610 13.497 1.00 85.50 99 GLY A O 1
ATOM 804 N N . PRO A 1 100 ? -6.265 14.149 15.024 1.00 92.50 100 PRO A N 1
ATOM 805 C CA . PRO A 1 100 ? -5.020 14.378 15.772 1.00 92.50 100 PRO A CA 1
ATOM 806 C C . PRO A 1 100 ? -3.756 13.827 15.088 1.00 92.50 100 PRO A C 1
ATOM 808 O O . PRO A 1 100 ? -2.648 14.091 15.547 1.00 92.50 100 PRO A O 1
ATOM 811 N N . PHE A 1 101 ? -3.892 13.059 14.003 1.00 91.19 101 PHE A N 1
ATOM 812 C CA . PHE A 1 101 ? -2.744 12.442 13.339 1.00 91.19 101 PHE A CA 1
ATOM 813 C C . PHE A 1 101 ? -1.942 13.448 12.498 1.00 91.19 101 PHE A C 1
ATOM 815 O O . PHE A 1 101 ? -2.533 14.232 11.744 1.00 91.19 101 PHE A O 1
ATOM 822 N N . PRO A 1 102 ? -0.597 13.405 12.557 1.00 93.25 102 PRO A N 1
ATOM 823 C CA . PRO A 1 102 ? 0.236 14.198 11.668 1.00 93.25 102 PRO A CA 1
ATOM 824 C C . PRO A 1 102 ? 0.069 13.699 10.228 1.00 93.25 102 PRO A C 1
ATOM 826 O O . PRO A 1 102 ? -0.046 12.498 9.975 1.00 93.25 102 PRO A O 1
ATOM 829 N N . TYR A 1 103 ? 0.087 14.621 9.266 1.00 91.94 103 TYR A N 1
ATOM 830 C CA . TYR A 1 103 ? -0.133 14.291 7.855 1.00 91.94 103 TYR A CA 1
ATOM 831 C C . TYR A 1 103 ? 0.790 13.179 7.304 1.00 91.94 103 TYR A C 1
ATOM 833 O O . TYR A 1 103 ? 0.265 12.291 6.636 1.00 91.94 103 TYR A O 1
ATOM 841 N N . PRO A 1 104 ? 2.103 13.122 7.628 1.00 92.56 104 PRO A N 1
ATOM 842 C CA . PRO A 1 104 ? 2.966 12.027 7.170 1.00 92.56 104 PRO A CA 1
ATOM 843 C C . PRO A 1 104 ? 2.488 10.621 7.573 1.00 92.56 104 PRO A C 1
ATOM 845 O O . PRO A 1 104 ? 2.695 9.658 6.833 1.00 92.56 104 PRO A O 1
ATOM 848 N N . ALA A 1 105 ? 1.820 10.487 8.725 1.00 92.12 105 ALA A N 1
ATOM 849 C CA . ALA A 1 105 ? 1.254 9.210 9.157 1.00 92.12 105 ALA A CA 1
ATOM 850 C C . ALA A 1 105 ? 0.039 8.820 8.302 1.00 92.12 105 ALA A C 1
ATOM 852 O O . ALA A 1 105 ? -0.054 7.681 7.848 1.00 92.12 105 ALA A O 1
ATOM 853 N N . ILE A 1 106 ? -0.854 9.776 8.021 1.00 92.50 106 ILE A N 1
ATOM 854 C CA . ILE A 1 106 ? -2.003 9.567 7.127 1.00 92.50 106 ILE A CA 1
ATOM 855 C C . ILE A 1 106 ? -1.517 9.193 5.729 1.00 92.50 106 ILE A C 1
ATOM 857 O O . ILE A 1 106 ? -1.999 8.226 5.146 1.00 92.50 106 ILE A O 1
ATOM 861 N N . GLU A 1 107 ? -0.531 9.920 5.209 1.00 91.44 107 GLU A N 1
ATOM 862 C CA . GLU A 1 107 ? 0.058 9.631 3.907 1.00 91.44 107 GLU A CA 1
ATOM 863 C C . GLU A 1 107 ? 0.602 8.198 3.842 1.00 91.44 107 GLU A C 1
ATOM 865 O O . GLU A 1 107 ? 0.301 7.477 2.893 1.00 91.44 107 GLU A O 1
ATOM 870 N N . SER A 1 108 ? 1.330 7.755 4.870 1.00 91.06 108 SER A N 1
ATOM 871 C CA . SER A 1 108 ? 1.891 6.398 4.931 1.00 91.06 108 SER A CA 1
ATOM 872 C C . SER A 1 108 ? 0.805 5.316 4.923 1.00 91.06 108 SER A C 1
ATOM 874 O O . SER A 1 108 ? 0.901 4.353 4.164 1.00 91.06 108 SER A O 1
ATOM 876 N N . ILE A 1 109 ? -0.265 5.500 5.706 1.00 92.50 109 ILE A N 1
ATOM 877 C CA . ILE A 1 109 ? -1.410 4.575 5.745 1.00 92.50 109 ILE A CA 1
ATOM 878 C C . ILE A 1 109 ? -2.077 4.482 4.369 1.00 92.50 109 ILE A C 1
ATOM 880 O O . ILE A 1 109 ? -2.358 3.389 3.877 1.00 92.50 109 ILE A O 1
ATOM 884 N N . PHE A 1 110 ? -2.332 5.625 3.729 1.00 92.62 110 PHE A N 1
ATOM 885 C CA . PHE A 1 110 ? -3.012 5.644 2.437 1.00 92.62 110 PHE A CA 1
ATOM 886 C C . PHE A 1 110 ? -2.142 5.106 1.301 1.00 92.62 110 PHE A C 1
ATOM 888 O O . PHE A 1 110 ? -2.679 4.434 0.425 1.00 92.62 110 PHE A O 1
ATOM 895 N N . ARG A 1 111 ? -0.822 5.323 1.327 1.00 89.81 111 ARG A N 1
ATOM 896 C CA . ARG A 1 111 ? 0.107 4.713 0.362 1.00 89.81 111 ARG A CA 1
ATOM 897 C C . ARG A 1 111 ? 0.092 3.190 0.446 1.00 89.81 111 ARG A C 1
ATOM 899 O O . ARG A 1 111 ? -0.015 2.534 -0.586 1.00 89.81 111 ARG A O 1
ATOM 906 N N . GLU A 1 112 ? 0.110 2.629 1.654 1.00 90.00 112 GLU A N 1
ATOM 907 C CA . GLU A 1 112 ? 0.013 1.175 1.819 1.00 90.00 112 GLU A CA 1
ATOM 908 C C . GLU A 1 112 ? -1.357 0.651 1.369 1.00 90.00 112 GLU A C 1
ATOM 910 O O . GLU A 1 112 ? -1.453 -0.360 0.676 1.00 90.00 112 GLU A O 1
ATOM 915 N N . LEU A 1 113 ? -2.429 1.389 1.664 1.00 91.62 113 LEU A N 1
ATOM 916 C CA . LEU A 1 113 ? -3.764 1.055 1.177 1.00 91.62 113 LEU A CA 1
ATOM 917 C C . LEU A 1 113 ? -3.853 1.089 -0.360 1.00 91.62 113 LEU A C 1
ATOM 919 O O . LEU A 1 113 ? -4.556 0.263 -0.942 1.00 91.62 113 LEU A O 1
ATOM 923 N N . PHE A 1 114 ? -3.181 2.032 -1.028 1.00 89.12 114 PHE A N 1
ATOM 924 C CA . PHE A 1 114 ? -3.141 2.115 -2.492 1.00 89.12 114 PHE A CA 1
ATOM 925 C C . PHE A 1 114 ? -2.393 0.929 -3.088 1.00 89.12 114 PHE A C 1
ATOM 927 O O . PHE A 1 114 ? -2.968 0.223 -3.916 1.00 89.12 114 PHE A O 1
ATOM 934 N N . SER A 1 115 ? -1.191 0.666 -2.576 1.00 85.69 115 SER A N 1
ATOM 935 C CA . SER A 1 115 ? -0.361 -0.502 -2.882 1.00 85.69 115 SER A CA 1
ATOM 936 C C . SER A 1 115 ? -1.154 -1.810 -2.785 1.00 85.69 115 SER A C 1
ATOM 938 O O . SER A 1 115 ? -1.261 -2.549 -3.766 1.00 85.69 115 SER A O 1
ATOM 940 N N . ALA A 1 116 ? -1.827 -2.041 -1.654 1.00 87.81 116 ALA A N 1
ATOM 941 C CA . ALA A 1 116 ? -2.637 -3.237 -1.445 1.00 87.81 116 ALA A CA 1
ATOM 942 C C . ALA A 1 116 ? -3.802 -3.337 -2.444 1.00 87.81 116 ALA A C 1
ATOM 944 O O . ALA A 1 116 ? -4.087 -4.415 -2.963 1.00 87.81 116 ALA A O 1
ATOM 945 N N . THR A 1 117 ? -4.480 -2.225 -2.759 1.00 87.06 117 THR A N 1
ATOM 946 C CA . THR A 1 117 ? -5.571 -2.252 -3.748 1.00 87.06 117 THR A CA 1
ATOM 947 C C . THR A 1 117 ? -5.103 -2.428 -5.183 1.00 87.06 117 THR A C 1
ATOM 949 O O . THR A 1 117 ? -5.804 -3.068 -5.959 1.00 87.06 117 THR A O 1
ATOM 952 N N . LEU A 1 118 ? -3.933 -1.903 -5.534 1.00 83.00 118 LEU A N 1
ATOM 953 C CA . LEU A 1 118 ? -3.354 -2.067 -6.860 1.00 83.00 118 LEU A CA 1
ATOM 954 C C . LEU A 1 118 ? -2.984 -3.532 -7.110 1.00 83.00 118 LEU A C 1
ATOM 956 O O . LEU A 1 118 ? -3.288 -4.065 -8.174 1.00 83.00 118 LEU A O 1
ATOM 960 N N . ALA A 1 119 ? -2.443 -4.209 -6.094 1.00 81.62 119 ALA A N 1
ATOM 961 C CA . ALA A 1 119 ? -2.151 -5.638 -6.153 1.00 81.62 119 ALA A CA 1
ATOM 962 C C . ALA A 1 119 ? -3.405 -6.513 -6.354 1.00 81.62 119 ALA A C 1
ATOM 964 O O . ALA A 1 119 ? -3.300 -7.589 -6.942 1.00 81.62 119 ALA A O 1
ATOM 965 N N . LEU A 1 120 ? -4.591 -6.054 -5.921 1.00 78.69 120 LEU A N 1
ATOM 966 C CA . LEU A 1 120 ? -5.866 -6.727 -6.215 1.00 78.69 120 LEU A CA 1
ATOM 967 C C . LEU A 1 120 ? -6.303 -6.572 -7.678 1.00 78.69 120 LEU A C 1
ATOM 969 O O . LEU A 1 120 ? -7.030 -7.432 -8.169 1.00 78.69 120 LEU A O 1
ATOM 973 N N . GLU A 1 121 ? -5.918 -5.482 -8.351 1.00 75.19 121 GLU A N 1
ATOM 974 C CA . GLU A 1 121 ? -6.196 -5.272 -9.779 1.00 75.19 121 GLU A CA 1
ATOM 975 C C . GLU A 1 121 ? -5.228 -6.097 -10.638 1.00 75.19 121 GLU A C 1
ATOM 977 O O . GLU A 1 121 ? -5.654 -6.860 -11.503 1.00 75.19 121 GLU A O 1
ATOM 982 N N . LYS A 1 122 ? -3.922 -5.952 -10.389 1.00 73.88 122 LYS A N 1
ATOM 983 C CA . LYS A 1 122 ? -2.853 -6.709 -11.046 1.00 73.88 122 LYS A CA 1
ATOM 984 C C . LYS A 1 122 ? -1.590 -6.649 -10.173 1.00 73.88 122 LYS A C 1
ATOM 986 O O . LYS A 1 122 ? -1.130 -5.543 -9.883 1.00 73.88 122 LYS A O 1
ATOM 991 N N . PRO A 1 123 ? -0.985 -7.785 -9.783 1.00 75.38 123 PRO A N 1
ATOM 992 C CA . PRO A 1 123 ? 0.300 -7.764 -9.091 1.00 75.38 123 PRO A CA 1
ATOM 993 C C . PRO A 1 123 ? 1.368 -7.200 -10.036 1.00 75.38 123 PRO A C 1
ATOM 995 O O . PRO A 1 123 ? 1.690 -7.824 -11.048 1.00 75.38 123 PRO A O 1
ATOM 998 N N . LEU A 1 124 ? 1.883 -6.008 -9.725 1.00 83.88 124 LEU A N 1
ATOM 999 C CA . LEU A 1 124 ? 2.917 -5.360 -10.528 1.00 83.88 124 LEU A CA 1
ATOM 1000 C C . LEU A 1 124 ? 4.281 -5.995 -10.281 1.00 83.88 124 LEU A C 1
ATOM 1002 O O . LEU A 1 124 ? 4.636 -6.311 -9.141 1.00 83.88 124 LEU A O 1
ATOM 1006 N N . LYS A 1 125 ? 5.059 -6.124 -11.351 1.00 88.81 125 LYS A N 1
ATOM 1007 C CA . LYS A 1 125 ? 6.460 -6.539 -11.318 1.00 88.81 125 LYS A CA 1
ATOM 1008 C C . LYS A 1 125 ? 7.356 -5.339 -11.589 1.00 88.81 125 LYS A C 1
ATOM 1010 O O . LYS A 1 125 ? 7.216 -4.682 -12.618 1.00 88.81 125 LYS A O 1
ATOM 1015 N N . ILE A 1 126 ? 8.264 -5.047 -10.669 1.00 90.50 126 ILE A N 1
ATOM 1016 C CA . ILE A 1 126 ? 9.132 -3.873 -10.720 1.00 90.50 126 ILE A CA 1
ATOM 1017 C C . ILE A 1 126 ? 10.587 -4.335 -10.772 1.00 90.50 126 ILE A C 1
ATOM 1019 O O . ILE A 1 126 ? 11.100 -4.872 -9.791 1.00 90.50 126 ILE A O 1
ATOM 1023 N N . ALA A 1 127 ? 11.260 -4.102 -11.895 1.00 92.75 127 ALA A N 1
ATOM 1024 C CA . ALA A 1 127 ? 12.702 -4.288 -12.006 1.00 92.75 127 ALA A CA 1
ATOM 1025 C C . ALA A 1 127 ? 13.430 -3.092 -11.381 1.00 92.75 127 ALA A C 1
ATOM 1027 O O . ALA A 1 127 ? 13.008 -1.947 -11.550 1.00 92.75 127 ALA A O 1
ATOM 1028 N N . PHE A 1 128 ? 14.528 -3.317 -10.664 1.00 93.50 128 PHE A N 1
ATOM 1029 C CA . PHE A 1 128 ? 15.317 -2.223 -10.092 1.00 93.50 128 PHE A CA 1
ATOM 1030 C C . PHE A 1 128 ? 16.816 -2.514 -10.116 1.00 93.50 128 PHE A C 1
ATOM 1032 O O . PHE A 1 128 ? 17.240 -3.665 -10.051 1.00 93.50 128 PHE A O 1
ATOM 1039 N N . LEU A 1 129 ? 17.630 -1.458 -10.195 1.00 91.56 129 LEU A N 1
ATOM 1040 C CA . LEU A 1 129 ? 19.087 -1.591 -10.200 1.00 91.56 129 LEU A CA 1
ATOM 1041 C C . LEU A 1 129 ? 19.646 -1.917 -8.807 1.00 91.56 129 LEU A C 1
ATOM 1043 O O . LEU A 1 129 ? 19.499 -1.121 -7.876 1.00 91.56 129 LEU A O 1
ATOM 1047 N N . GLY A 1 130 ? 20.411 -3.002 -8.724 1.00 88.50 130 GLY A N 1
ATOM 1048 C CA . GLY A 1 130 ? 21.180 -3.410 -7.553 1.00 88.50 130 GLY A CA 1
ATOM 1049 C C . GLY A 1 130 ? 20.501 -4.503 -6.721 1.00 88.50 130 GLY A C 1
ATOM 1050 O O . GLY A 1 130 ? 19.377 -4.910 -7.014 1.00 88.50 130 GLY A O 1
ATOM 1051 N N . PRO A 1 131 ? 21.182 -5.006 -5.675 1.00 88.44 131 PRO A N 1
ATOM 1052 C CA . PRO A 1 131 ? 20.585 -5.951 -4.739 1.00 88.44 131 PRO A CA 1
ATOM 1053 C C . PRO A 1 131 ? 19.458 -5.306 -3.924 1.00 88.44 131 PRO A C 1
ATOM 1055 O O . PRO A 1 131 ? 19.324 -4.078 -3.851 1.00 88.44 131 PRO A O 1
ATOM 1058 N N . GLU A 1 132 ? 18.665 -6.144 -3.258 1.00 87.44 132 GLU A N 1
ATOM 1059 C CA . GLU A 1 132 ? 17.698 -5.693 -2.258 1.00 87.44 132 GLU A CA 1
ATOM 1060 C C . GLU A 1 132 ? 18.364 -4.769 -1.226 1.00 87.44 132 GLU A C 1
ATOM 1062 O O . GLU A 1 132 ? 19.563 -4.845 -0.968 1.00 87.44 132 GLU A O 1
ATOM 1067 N N . THR A 1 133 ? 17.566 -3.890 -0.621 1.00 87.12 133 THR A N 1
ATOM 1068 C CA . THR A 1 133 ? 17.962 -2.868 0.378 1.00 87.12 133 THR A CA 1
ATOM 1069 C C . THR A 1 133 ? 18.767 -1.665 -0.141 1.00 87.12 133 THR A C 1
ATOM 1071 O O . THR A 1 133 ? 18.996 -0.720 0.617 1.00 87.12 133 THR A O 1
ATOM 1074 N N . THR A 1 134 ? 19.097 -1.619 -1.435 1.00 88.31 134 THR A N 1
ATOM 1075 C CA . THR A 1 134 ? 19.737 -0.459 -2.091 1.00 88.31 134 THR A CA 1
ATOM 1076 C C . THR A 1 134 ? 18.820 0.762 -2.233 1.00 88.31 134 THR A C 1
ATOM 1078 O O . THR A 1 134 ? 17.610 0.688 -2.012 1.00 88.31 134 THR A O 1
ATOM 1081 N N . PHE A 1 135 ? 19.383 1.905 -2.646 1.00 87.81 135 PHE A N 1
ATOM 1082 C CA . PHE A 1 135 ? 18.611 3.124 -2.913 1.00 87.81 135 PHE A CA 1
ATOM 1083 C C . PHE A 1 135 ? 17.512 2.913 -3.959 1.00 87.81 135 PHE A C 1
ATOM 1085 O O . PHE A 1 135 ? 16.387 3.354 -3.738 1.00 87.81 135 PHE A O 1
ATOM 1092 N N . SER A 1 136 ? 1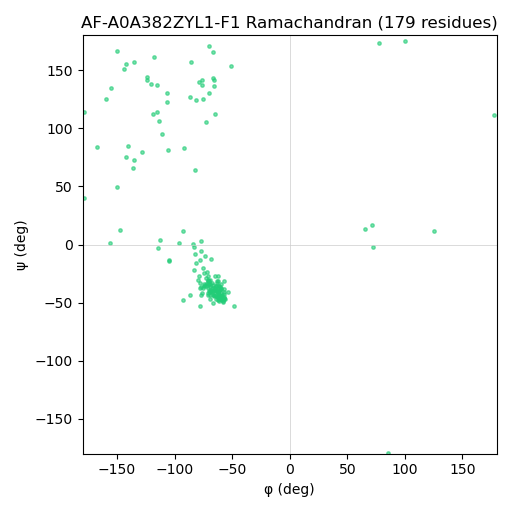7.794 2.187 -5.045 1.00 88.00 136 SER A N 1
ATOM 1093 C CA . SER A 1 136 ? 16.797 1.842 -6.066 1.00 88.00 136 SER A CA 1
ATOM 1094 C C . SER A 1 136 ? 15.678 0.981 -5.487 1.00 88.00 136 SER A C 1
ATOM 1096 O O . SER A 1 136 ? 14.511 1.241 -5.758 1.00 88.00 136 SER A O 1
ATOM 1098 N N . HIS A 1 137 ? 16.015 0.005 -4.634 1.00 89.81 137 HIS A N 1
ATOM 1099 C CA . HIS A 1 137 ? 15.019 -0.815 -3.944 1.00 89.81 137 HIS A CA 1
ATOM 1100 C C . HIS A 1 137 ? 14.123 0.036 -3.034 1.00 89.81 137 HIS A C 1
ATOM 1102 O O . HIS A 1 137 ? 12.900 -0.054 -3.091 1.00 89.81 137 HIS A O 1
ATOM 1108 N N . GLN A 1 138 ? 14.715 0.923 -2.229 1.00 88.62 138 GLN A N 1
ATOM 1109 C CA . GLN A 1 138 ? 13.954 1.821 -1.357 1.00 88.62 138 GLN A CA 1
ATOM 1110 C C . GLN A 1 138 ? 13.101 2.816 -2.152 1.00 88.62 138 GLN A C 1
ATOM 1112 O O . GLN A 1 138 ? 11.983 3.127 -1.745 1.00 88.62 138 GLN A O 1
ATOM 1117 N N . ALA A 1 139 ? 13.601 3.313 -3.284 1.00 87.88 139 ALA A N 1
ATOM 1118 C CA . ALA A 1 139 ? 12.843 4.178 -4.179 1.00 87.88 139 ALA A CA 1
ATOM 1119 C C . ALA A 1 139 ? 11.651 3.428 -4.789 1.00 87.88 139 ALA A C 1
ATOM 1121 O O . ALA A 1 139 ? 10.538 3.954 -4.790 1.00 87.88 139 ALA A O 1
ATOM 1122 N N . ALA A 1 140 ? 11.862 2.182 -5.219 1.00 87.31 140 ALA A N 1
ATOM 1123 C CA . ALA A 1 140 ? 10.814 1.319 -5.745 1.00 87.31 140 ALA A CA 1
ATOM 1124 C C . ALA A 1 140 ? 9.726 1.057 -4.687 1.00 87.31 140 ALA A C 1
ATOM 1126 O O . ALA A 1 140 ? 8.547 1.264 -4.962 1.00 87.31 140 ALA A O 1
ATOM 1127 N N . LEU A 1 141 ? 10.112 0.728 -3.450 1.00 86.81 141 LEU A N 1
ATOM 1128 C CA . LEU A 1 141 ? 9.177 0.550 -2.334 1.00 86.81 141 LEU A CA 1
ATOM 1129 C C . LEU A 1 141 ? 8.383 1.822 -2.019 1.00 86.81 141 LEU A C 1
ATOM 1131 O O . LEU A 1 141 ? 7.174 1.766 -1.816 1.00 86.81 141 LEU A O 1
ATOM 1135 N N . ARG A 1 142 ? 9.032 2.990 -2.000 1.00 83.81 142 ARG A N 1
ATOM 1136 C CA . ARG A 1 142 ? 8.350 4.267 -1.723 1.00 83.81 142 ARG A CA 1
ATOM 1137 C C . ARG A 1 142 ? 7.371 4.662 -2.824 1.00 83.81 142 ARG A C 1
ATOM 1139 O O . ARG A 1 142 ? 6.367 5.313 -2.533 1.00 83.81 142 ARG A O 1
ATOM 1146 N N . HIS A 1 143 ? 7.686 4.323 -4.071 1.00 81.19 143 HIS A N 1
ATOM 1147 C CA . HIS A 1 143 ? 6.891 4.725 -5.224 1.00 81.19 143 HIS A CA 1
ATOM 1148 C C . HIS A 1 143 ? 5.737 3.760 -5.513 1.00 81.19 143 HIS A C 1
ATOM 1150 O O . HIS A 1 143 ? 4.630 4.221 -5.763 1.00 81.19 143 HIS A O 1
ATOM 1156 N N . PHE A 1 144 ? 5.984 2.449 -5.457 1.00 82.62 144 PHE A N 1
ATOM 1157 C CA . PHE A 1 144 ? 5.017 1.410 -5.834 1.00 82.62 144 PHE A CA 1
ATOM 1158 C C . PHE A 1 144 ? 4.391 0.681 -4.632 1.00 82.62 144 PHE A C 1
ATOM 1160 O O . PHE A 1 144 ? 3.385 -0.009 -4.783 1.00 82.62 144 PHE A O 1
ATOM 1167 N N . GLY A 1 145 ? 4.955 0.850 -3.432 1.00 82.62 145 GLY A N 1
ATOM 1168 C CA . GLY A 1 145 ? 4.505 0.198 -2.202 1.00 82.62 145 GLY A CA 1
ATOM 1169 C C . GLY A 1 145 ? 4.932 -1.266 -2.070 1.00 82.62 145 GLY A C 1
ATOM 1170 O O . GLY A 1 145 ? 5.513 -1.858 -2.976 1.00 82.62 145 GLY A O 1
ATOM 1171 N N . HIS A 1 146 ? 4.655 -1.864 -0.910 1.00 83.25 146 HIS A N 1
ATOM 1172 C CA . HIS A 1 146 ? 5.187 -3.180 -0.531 1.00 83.25 146 HIS A CA 1
ATOM 1173 C C . HIS A 1 146 ? 4.475 -4.370 -1.181 1.00 83.25 146 HIS A C 1
ATOM 1175 O O . HIS A 1 146 ? 4.976 -5.487 -1.116 1.00 83.25 146 HIS A O 1
ATOM 1181 N N . SER A 1 147 ? 3.306 -4.162 -1.790 1.00 83.88 147 SER A N 1
ATOM 1182 C CA . SER A 1 147 ? 2.504 -5.253 -2.363 1.00 83.88 147 SER A CA 1
ATOM 1183 C C . SER A 1 147 ? 2.941 -5.658 -3.782 1.00 83.88 147 SER A C 1
ATOM 1185 O O . SER A 1 147 ? 2.334 -6.548 -4.376 1.00 83.88 147 SER A O 1
ATOM 1187 N N . CYS A 1 148 ? 3.978 -5.020 -4.335 1.00 84.75 148 CYS A N 1
ATOM 1188 C CA . CYS A 1 148 ? 4.538 -5.345 -5.648 1.00 84.75 148 CYS A CA 1
ATOM 1189 C C . CYS A 1 148 ? 5.588 -6.465 -5.568 1.00 84.75 148 CYS A C 1
ATOM 1191 O O . CYS A 1 148 ? 6.216 -6.687 -4.535 1.00 84.75 148 CYS A O 1
ATOM 1193 N N . THR A 1 149 ? 5.811 -7.159 -6.685 1.00 87.50 149 THR A N 1
ATOM 1194 C CA . THR A 1 149 ? 6.944 -8.081 -6.836 1.00 87.50 149 THR A CA 1
ATOM 1195 C C . THR A 1 149 ? 8.154 -7.297 -7.324 1.00 87.50 149 THR A C 1
ATOM 1197 O O . THR A 1 149 ? 8.068 -6.613 -8.342 1.00 87.50 149 THR A O 1
ATOM 1200 N N . PHE A 1 150 ? 9.281 -7.404 -6.629 1.00 90.50 150 PHE A N 1
ATOM 1201 C CA . PHE A 1 150 ? 10.505 -6.682 -6.971 1.00 90.50 150 PHE A CA 1
ATOM 1202 C C . PHE A 1 150 ? 11.544 -7.636 -7.567 1.00 90.50 150 PHE A C 1
ATOM 1204 O O . PHE A 1 150 ? 11.804 -8.692 -6.995 1.00 90.50 150 PHE A O 1
ATOM 1211 N N . ASN A 1 151 ? 12.129 -7.266 -8.709 1.00 92.38 151 ASN A N 1
ATOM 1212 C CA . ASN A 1 151 ? 13.159 -8.039 -9.402 1.00 92.38 151 ASN A CA 1
ATOM 1213 C C . ASN A 1 151 ? 14.507 -7.282 -9.391 1.00 92.38 151 ASN A C 1
ATOM 1215 O O . ASN A 1 151 ? 14.640 -6.273 -10.096 1.00 92.38 151 ASN A O 1
ATOM 1219 N N . PRO A 1 152 ? 15.499 -7.713 -8.589 1.00 92.81 152 PRO A N 1
ATOM 1220 C CA . PRO A 1 152 ? 16.813 -7.077 -8.555 1.00 92.81 152 PRO A CA 1
ATOM 1221 C C . PRO A 1 152 ? 17.592 -7.353 -9.846 1.00 92.81 152 PRO A C 1
ATOM 1223 O O . PRO A 1 152 ? 17.747 -8.497 -10.268 1.00 92.81 152 PRO A O 1
ATOM 1226 N N . CYS A 1 153 ? 18.143 -6.303 -10.449 1.00 91.88 153 CYS A N 1
ATOM 1227 C CA . CYS A 1 153 ? 18.927 -6.371 -11.680 1.00 91.88 153 CYS A CA 1
ATOM 1228 C C . CYS A 1 153 ? 20.380 -5.957 -11.425 1.00 91.88 153 CYS A C 1
ATOM 1230 O O . CYS A 1 153 ? 20.647 -4.959 -10.753 1.00 91.88 153 CYS A O 1
ATOM 1232 N N . GLY A 1 154 ? 21.336 -6.693 -11.998 1.00 90.25 154 GLY A N 1
ATOM 1233 C CA . GLY A 1 154 ? 22.767 -6.428 -11.799 1.00 90.25 154 GLY A CA 1
ATOM 1234 C C . GLY A 1 154 ? 23.290 -5.170 -12.503 1.00 90.25 154 GLY A C 1
ATOM 1235 O O . GLY A 1 154 ? 24.299 -4.611 -12.085 1.00 90.25 154 GLY A O 1
ATOM 1236 N N . ASN A 1 155 ? 22.616 -4.712 -13.559 1.00 91.12 155 ASN A N 1
ATOM 1237 C CA . ASN A 1 155 ? 22.989 -3.526 -14.327 1.00 91.12 155 ASN A CA 1
ATOM 1238 C C . ASN A 1 155 ? 21.748 -2.845 -14.934 1.00 91.12 155 ASN A C 1
ATOM 1240 O O . ASN A 1 155 ? 20.652 -3.411 -14.943 1.00 91.12 155 ASN A O 1
ATOM 1244 N N . ILE A 1 156 ? 21.929 -1.614 -15.421 1.00 90.62 156 ILE A N 1
ATOM 1245 C CA . ILE A 1 156 ? 20.851 -0.786 -15.981 1.00 90.62 156 ILE A CA 1
ATOM 1246 C C . ILE A 1 156 ? 20.267 -1.418 -17.256 1.00 90.62 156 ILE A C 1
ATOM 1248 O O . ILE A 1 156 ? 19.052 -1.418 -17.430 1.00 90.62 156 ILE A O 1
ATOM 1252 N N . GLU A 1 157 ? 21.102 -2.011 -18.112 1.00 92.31 157 GLU A N 1
ATOM 1253 C CA . GLU A 1 157 ? 20.666 -2.676 -19.352 1.00 92.31 157 GLU A CA 1
ATOM 1254 C C . GLU A 1 157 ? 19.686 -3.822 -19.078 1.00 92.31 157 GLU A C 1
ATOM 1256 O O . GLU A 1 157 ? 18.697 -3.988 -19.789 1.00 92.31 157 GLU A O 1
ATOM 1261 N N . THR A 1 158 ? 19.911 -4.575 -18.001 1.00 92.06 158 THR A N 1
ATOM 1262 C CA . THR A 1 158 ? 19.024 -5.662 -17.572 1.00 92.06 158 THR A CA 1
ATOM 1263 C C . THR A 1 158 ? 17.679 -5.110 -17.105 1.00 92.06 158 THR A C 1
A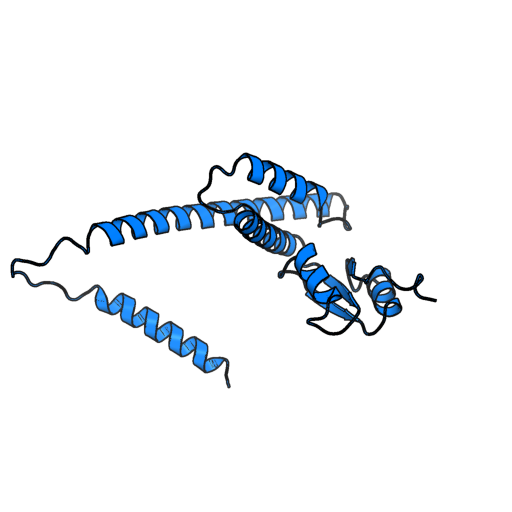TOM 1265 O O . THR A 1 158 ? 16.654 -5.696 -17.427 1.00 92.06 158 THR A O 1
ATOM 1268 N N . VAL A 1 159 ? 17.651 -3.954 -16.424 1.00 91.75 159 VAL A N 1
ATOM 1269 C CA . VAL A 1 159 ? 16.385 -3.296 -16.049 1.00 91.75 159 VAL A CA 1
ATOM 1270 C C . VAL A 1 159 ? 15.575 -2.930 -17.294 1.00 91.75 159 VAL A C 1
ATOM 1272 O O . VAL A 1 159 ? 14.376 -3.192 -17.331 1.00 91.75 159 VAL A O 1
ATOM 1275 N N . PHE A 1 160 ? 16.214 -2.362 -18.321 1.00 91.62 160 PHE A N 1
ATOM 1276 C CA . PHE A 1 160 ? 15.536 -2.051 -19.583 1.00 91.62 160 PHE A CA 1
ATOM 1277 C C . PHE A 1 160 ? 15.056 -3.315 -20.298 1.00 91.62 160 PHE A C 1
ATOM 1279 O O . PHE A 1 160 ? 13.888 -3.392 -20.665 1.00 91.62 160 PHE A O 1
ATOM 1286 N N . THR A 1 161 ? 15.916 -4.329 -20.402 1.00 92.38 161 THR A N 1
ATOM 1287 C CA . THR A 1 161 ? 15.595 -5.618 -21.034 1.00 92.38 161 THR A CA 1
ATOM 1288 C C . THR A 1 161 ? 14.383 -6.281 -20.371 1.00 92.38 161 THR A C 1
ATOM 1290 O O . THR A 1 161 ? 13.469 -6.734 -21.053 1.00 92.38 161 THR A O 1
ATOM 1293 N N . GLU A 1 162 ? 14.330 -6.300 -19.038 1.00 91.75 162 GLU A N 1
ATOM 1294 C CA . GLU A 1 162 ? 13.213 -6.870 -18.276 1.00 91.75 162 GLU A CA 1
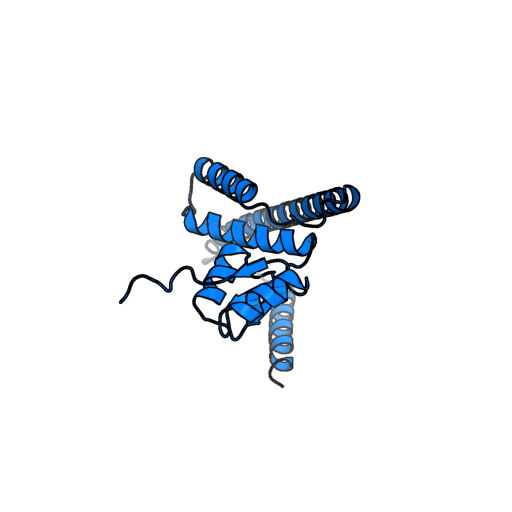ATOM 1295 C C . GLU A 1 162 ? 11.878 -6.166 -18.558 1.00 91.75 162 GLU A C 1
ATOM 1297 O O . GLU A 1 162 ? 10.831 -6.816 -18.601 1.00 91.75 162 GLU A O 1
ATOM 1302 N N . VAL A 1 163 ? 11.902 -4.848 -18.769 1.00 91.25 163 VAL A N 1
ATOM 1303 C CA . VAL A 1 163 ? 10.707 -4.064 -19.112 1.00 91.25 163 VAL A CA 1
ATOM 1304 C C . VAL A 1 163 ? 10.325 -4.250 -20.583 1.00 91.25 163 VAL A C 1
ATOM 1306 O O . VAL A 1 163 ? 9.153 -4.460 -20.888 1.00 91.25 163 VAL A O 1
ATOM 1309 N N . GLU A 1 164 ? 11.295 -4.229 -21.499 1.00 89.56 164 GLU A N 1
ATOM 1310 C CA . GLU A 1 164 ? 11.075 -4.406 -22.941 1.00 89.56 164 GLU A CA 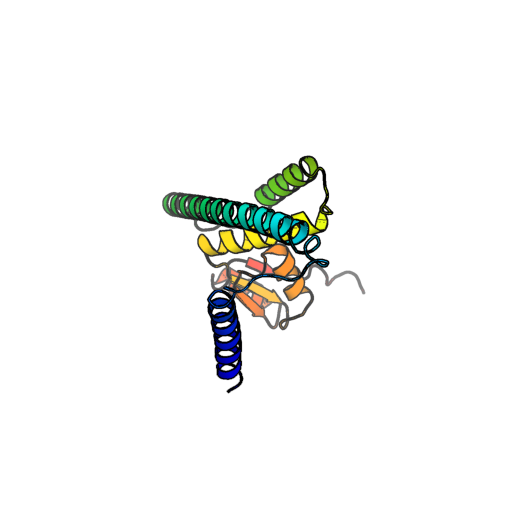1
ATOM 1311 C C . GLU A 1 164 ? 10.516 -5.790 -23.288 1.00 89.56 164 GLU A C 1
ATOM 1313 O O . GLU A 1 164 ? 9.612 -5.907 -24.116 1.00 89.56 164 GLU A O 1
ATOM 1318 N N . LEU A 1 165 ? 11.008 -6.838 -22.620 1.00 90.62 165 LEU A N 1
ATOM 1319 C CA . LEU A 1 165 ? 10.516 -8.209 -22.774 1.00 90.62 165 LEU A CA 1
ATOM 1320 C C . LEU A 1 165 ? 9.181 -8.457 -22.048 1.00 90.62 165 LEU A C 1
ATOM 1322 O O . LEU A 1 165 ? 8.602 -9.536 -22.176 1.00 90.62 165 LEU A O 1
ATOM 1326 N N . GLY A 1 166 ? 8.680 -7.486 -21.277 1.00 84.88 166 GLY A N 1
ATOM 1327 C CA . GLY A 1 166 ? 7.444 -7.616 -20.503 1.00 84.88 166 GLY A CA 1
ATOM 1328 C C . GLY A 1 166 ? 7.554 -8.555 -19.297 1.00 84.88 166 GLY A C 1
ATOM 1329 O O . GLY A 1 166 ? 6.534 -8.990 -18.756 1.00 84.88 166 GLY A O 1
ATOM 1330 N N . HIS A 1 167 ? 8.773 -8.886 -18.860 1.00 87.62 167 HIS A N 1
ATOM 1331 C CA . HIS A 1 167 ? 8.998 -9.623 -17.615 1.00 87.62 167 HIS A CA 1
ATOM 1332 C C . HIS A 1 167 ? 8.676 -8.763 -16.388 1.00 87.62 167 HIS A C 1
ATOM 1334 O O . HIS A 1 167 ? 8.194 -9.292 -15.383 1.00 87.62 167 HIS A O 1
ATOM 1340 N N . SER A 1 168 ? 8.887 -7.448 -16.501 1.00 90.56 168 SER A N 1
ATOM 1341 C CA . SER A 1 168 ? 8.542 -6.429 -15.510 1.00 90.56 168 SER A CA 1
ATOM 1342 C C . SER A 1 168 ? 7.647 -5.341 -16.115 1.00 90.56 168 SER A C 1
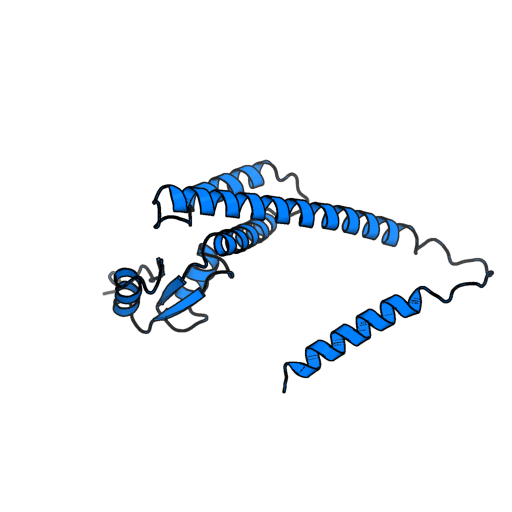ATOM 1344 O O . SER A 1 168 ? 7.808 -4.965 -17.271 1.00 90.56 168 SER A O 1
ATOM 1346 N N . ASP A 1 169 ? 6.698 -4.820 -15.334 1.00 86.88 169 ASP A N 1
ATOM 1347 C CA . ASP A 1 169 ? 5.790 -3.745 -15.757 1.00 86.88 169 ASP A CA 1
ATOM 1348 C C . ASP A 1 169 ? 6.477 -2.367 -15.717 1.00 86.88 169 ASP A C 1
ATOM 1350 O O . ASP A 1 169 ? 6.170 -1.494 -16.527 1.00 86.88 169 ASP A O 1
ATOM 1354 N N . TYR A 1 170 ? 7.402 -2.165 -14.770 1.00 89.62 170 TYR A N 1
ATOM 1355 C CA . TYR A 1 170 ? 8.154 -0.918 -14.603 1.00 89.62 170 TYR A CA 1
ATOM 1356 C C . TYR A 1 170 ? 9.611 -1.187 -14.211 1.00 89.62 170 TYR A C 1
ATOM 1358 O O . TYR A 1 170 ? 9.921 -2.211 -13.602 1.00 89.62 170 TYR A O 1
ATOM 1366 N N . GLY A 1 171 ? 10.489 -0.232 -14.525 1.00 91.06 171 GLY A N 1
ATOM 1367 C CA . GLY A 1 171 ? 11.907 -0.245 -14.166 1.00 91.06 171 GLY A CA 1
ATOM 1368 C C . GLY A 1 171 ? 12.290 0.962 -13.306 1.00 91.06 171 GLY A C 1
ATOM 1369 O O . GLY A 1 171 ? 11.860 2.082 -13.583 1.00 91.06 171 GLY A O 1
ATOM 1370 N N . VAL A 1 172 ? 13.107 0.746 -12.273 1.00 91.88 172 VAL A N 1
ATOM 1371 C CA . VAL A 1 172 ? 13.653 1.792 -11.396 1.00 91.88 172 VAL A CA 1
ATOM 1372 C C . VAL A 1 172 ? 15.167 1.847 -11.545 1.00 91.88 172 VAL A C 1
ATOM 1374 O O . VAL A 1 172 ? 15.888 0.927 -11.150 1.00 91.88 172 VAL A O 1
ATOM 1377 N N . VAL A 1 173 ? 15.648 2.962 -12.089 1.00 90.69 173 VAL A N 1
ATOM 1378 C CA . VAL A 1 173 ? 17.072 3.250 -12.272 1.00 90.69 173 VAL A CA 1
ATOM 1379 C C . VAL A 1 173 ? 17.417 4.577 -11.592 1.00 90.69 173 VAL A C 1
ATOM 1381 O O . VAL A 1 173 ? 16.595 5.498 -11.612 1.00 90.69 173 VAL A O 1
ATOM 1384 N N . PRO A 1 174 ? 18.594 4.698 -10.957 1.00 84.44 174 PRO A N 1
ATOM 1385 C CA . PRO A 1 174 ? 19.045 5.968 -10.414 1.00 84.44 174 PRO A CA 1
ATOM 1386 C C . PRO A 1 174 ? 19.293 6.956 -11.553 1.00 84.44 174 PRO A C 1
ATOM 1388 O O . PRO A 1 174 ? 19.886 6.619 -12.578 1.00 84.44 174 PRO A O 1
ATOM 1391 N N . VAL A 1 175 ? 18.848 8.191 -11.357 1.00 73.75 175 VAL A N 1
ATOM 1392 C CA . VAL A 1 175 ? 19.148 9.297 -12.261 1.00 73.75 175 VAL A CA 1
ATOM 1393 C C . VAL A 1 175 ? 20.410 9.964 -11.732 1.00 73.75 175 VAL A C 1
ATOM 1395 O O . VAL A 1 175 ? 20.287 10.898 -10.959 1.00 73.75 175 VAL A O 1
ATOM 1398 N N . GLU A 1 176 ? 21.592 9.426 -12.064 1.00 63.12 176 GLU A N 1
ATOM 1399 C CA . GLU A 1 176 ? 22.877 10.157 -12.078 1.00 63.12 176 GLU A CA 1
ATOM 1400 C C . GLU A 1 176 ? 24.050 9.261 -12.525 1.00 63.12 176 GLU A C 1
ATOM 1402 O O . GLU A 1 176 ? 24.420 8.312 -11.843 1.00 63.12 176 GLU A O 1
ATOM 1407 N N . ASN A 1 177 ? 24.623 9.583 -13.691 1.00 42.19 177 ASN A N 1
ATOM 1408 C CA . ASN A 1 177 ? 26.027 9.364 -14.068 1.00 42.19 177 ASN A CA 1
ATOM 1409 C C . ASN A 1 177 ? 26.306 10.177 -15.349 1.00 42.19 177 ASN A C 1
ATOM 1411 O O . ASN A 1 177 ? 26.155 9.628 -16.439 1.00 42.19 177 ASN A O 1
ATOM 1415 N N . SER A 1 178 ? 26.625 11.482 -15.228 1.00 51.22 178 SER A N 1
ATOM 1416 C CA . SER A 1 178 ? 27.387 12.303 -16.215 1.00 51.22 178 SER A CA 1
ATOM 1417 C C . SER A 1 178 ? 27.625 13.781 -15.789 1.00 51.22 178 SER A C 1
ATOM 1419 O O . SER A 1 178 ? 27.540 14.656 -16.641 1.00 51.22 178 SER A O 1
ATOM 1421 N N . ILE A 1 179 ? 27.933 14.113 -14.522 1.00 49.84 179 ILE A N 1
ATOM 1422 C CA . ILE A 1 179 ? 28.538 15.431 -14.163 1.00 49.84 179 ILE A CA 1
ATOM 1423 C C . ILE A 1 179 ? 29.451 15.358 -12.922 1.00 49.84 179 ILE A C 1
ATOM 1425 O O . ILE A 1 179 ? 29.349 16.169 -12.011 1.00 49.84 179 ILE A O 1
ATOM 1429 N N . GLU A 1 180 ? 30.375 14.401 -12.896 1.00 43.72 180 GLU A N 1
ATOM 1430 C CA . GLU A 1 180 ? 31.600 14.518 -12.092 1.00 43.72 180 GLU A CA 1
ATOM 1431 C C . GLU A 1 180 ? 32.760 13.932 -12.907 1.00 43.72 180 GLU A C 1
ATOM 1433 O O . GLU A 1 180 ? 33.079 12.744 -12.858 1.00 43.72 180 GLU A O 1
ATOM 1438 N N . GLY A 1 181 ? 33.305 14.807 -13.749 1.00 37.97 181 GLY A N 1
ATOM 1439 C CA . GLY A 1 181 ? 34.545 14.702 -14.505 1.00 37.97 181 GLY A CA 1
ATOM 1440 C C . GLY A 1 181 ? 35.030 16.117 -14.767 1.00 37.97 181 GLY A C 1
ATOM 1441 O O . GLY A 1 181 ? 34.193 16.922 -15.236 1.00 37.97 181 GLY A O 1
#

Mean predicted aligned error: 13.66 Å